Protein AF-A0A7X9C7P8-F1 (afdb_monomer)

Secondary structure (DSSP, 8-state):
----------S-----GGG-TTHHHHHHTHHHHTTS-S-EEEEEEE-TT-TTTTHHHHHHHHHHHTTS--STTSEEEEEEEEE-TTTTTT-BTTEEEEEEEEE-TTTTTT-EEEEEEEE--SS--GGGTT-EEE-SSTTTT--EEEEEEEEEE-TTTTTT-EEEEEEEEEE-TTTTTT-EEEEEEE-S---SSBTTT--EEEEEEET--GGGB-TTTGGGEEEEE--HHHHHHHHHHHHHHHHHH--HHHHHHHH-HHHHHHHEEEEEEHHHHHHHHHHHHHHHTT--TTSHHHHHHHHHHH--

Mean predicted aligned error: 5.42 Å

Solvent-accessible surface area (backbone atoms only — not comparable to full-atom values): 14564 Å² total; per-residue (Å²): 135,83,92,71,94,65,94,66,91,86,66,82,87,83,81,61,68,94,70,46,74,26,57,67,55,47,62,71,37,43,45,40,73,70,70,76,35,81,59,44,80,45,80,52,73,44,40,59,85,42,50,38,33,45,27,63,43,22,49,56,44,33,70,68,46,76,64,75,30,52,60,79,58,22,37,30,38,46,32,38,45,28,35,4,46,26,24,34,21,46,18,31,26,12,39,26,42,32,34,43,43,36,32,36,33,22,35,27,27,37,15,46,33,12,38,40,21,29,8,80,34,66,85,62,57,76,85,49,63,55,29,79,33,36,30,37,34,22,28,29,51,7,52,23,30,38,42,27,34,47,9,12,34,29,34,27,35,34,21,35,14,47,32,22,42,36,38,28,29,18,37,27,37,31,26,33,23,44,10,53,21,31,37,36,39,30,68,29,59,73,26,45,39,28,41,32,73,38,58,22,39,40,40,34,28,32,70,69,62,72,87,24,37,17,81,88,49,50,83,52,44,44,78,42,64,66,49,77,88,50,47,62,58,52,53,53,51,41,49,51,37,21,72,58,14,23,23,61,66,43,49,53,41,67,73,39,56,67,63,40,55,76,38,29,34,30,38,30,28,43,62,35,52,53,44,50,52,52,33,50,51,32,44,75,73,71,42,65,51,84,36,72,69,48,49,51,54,42,51,59,70,65,75,106

Sequence (304 aa):
RHGGDFPRRRRGQDHQLDRAPDHPWIAAAQGVLEGREDHVRVHGTVRNVDRSAGTLLGHEVTRRSGGEGLAEDAIMLDLEGTGGQSFGAFLPRGISLHLRGDANDYIGKGLCGGIIAVGHGAGTGPSLISAPIGGNTCAYGATSGRLLLAGAAGERFGVRNSGATLVVEGIGDHGAEYMTGGAMLVLGPTGRNLGAGMSGGTLFVLDLDRTHLNPADAAGFEITPVRHEHRRFVLETLRDHAARTGSDRAAALLADESELWERLSAIAPRAFLTITALREAAAARGEDPDANAVWNEIMEATHG

Radius of gyration: 20.97 Å; Cα contacts (8 Å, |Δi|>4): 784; chains: 1; bounding box: 63×59×54 Å

Nearest PDB structures (foldseek):
  1ea0-assembly2_B  TM=9.114E-01  e=3.526E-17  Azospirillum brasilense
  1ofe-assembly2_B  TM=8.887E-01  e=2.336E-15  Synechocystis sp. PCC 6803
  6s6u-assembly1_A  TM=9.006E-01  e=1.064E-14  Azospirillum brasilense
  6s6s-assembly1_C  TM=8.993E-01  e=5.515E-15  Azospirillum brasilense
  1ofd-assembly2_B  TM=8.388E-01  e=4.073E-15  Synechocystis sp. PCC 6803

pLDDT: mean 93.79, std 8.8, range [48.88, 98.94]

Structure (mmCIF, N/CA/C/O backbone):
data_AF-A0A7X9C7P8-F1
#
_entry.id   AF-A0A7X9C7P8-F1
#
loop_
_atom_site.group_PDB
_atom_site.id
_atom_site.type_symbol
_atom_site.label_atom_id
_atom_site.label_alt_id
_atom_site.label_comp_id
_atom_site.label_asym_id
_atom_site.label_entity_id
_atom_site.label_seq_id
_atom_site.pdbx_PDB_ins_code
_atom_site.Cartn_x
_atom_site.Cartn_y
_atom_site.Cartn_z
_atom_site.occupancy
_atom_site.B_iso_or_equiv
_atom_site.auth_seq_id
_atom_site.auth_comp_id
_atom_site.auth_asym_id
_atom_site.auth_atom_id
_atom_site.pdbx_PDB_model_num
ATOM 1 N N . ARG A 1 1 ? -35.203 37.102 -14.145 1.00 49.28 1 ARG A N 1
ATOM 2 C CA . ARG A 1 1 ? -35.672 35.827 -13.544 1.00 49.28 1 ARG A CA 1
ATOM 3 C C . ARG A 1 1 ? -36.017 34.885 -14.696 1.00 49.28 1 ARG A C 1
ATOM 5 O O . ARG A 1 1 ? -37.058 35.080 -15.302 1.00 49.28 1 ARG A O 1
ATOM 12 N N . HIS A 1 2 ? -35.135 33.954 -15.068 1.00 50.59 2 HIS A N 1
ATOM 13 C CA . HIS A 1 2 ? -35.430 32.980 -16.127 1.00 50.59 2 HIS A CA 1
ATOM 14 C C . HIS A 1 2 ? -36.287 31.839 -15.562 1.00 50.59 2 HIS A C 1
ATOM 16 O O . HIS A 1 2 ? -35.883 31.170 -14.610 1.00 50.59 2 HIS A O 1
ATOM 22 N N . GLY A 1 3 ? -37.487 31.665 -16.120 1.00 55.03 3 GLY A N 1
ATOM 23 C CA . GLY A 1 3 ? -38.458 30.629 -15.759 1.00 55.03 3 GLY A CA 1
ATOM 24 C C . GLY A 1 3 ? -38.170 29.295 -16.444 1.00 55.03 3 GLY A C 1
ATOM 25 O O . GLY A 1 3 ? -38.965 28.849 -17.260 1.00 55.03 3 GLY A O 1
ATOM 26 N N . GLY A 1 4 ? -37.017 28.692 -16.150 1.00 59.88 4 GLY A N 1
ATOM 27 C CA . GLY A 1 4 ? -36.687 27.336 -16.593 1.00 59.88 4 GLY A CA 1
ATOM 28 C C . GLY A 1 4 ? -36.977 26.309 -15.498 1.00 59.88 4 GLY A C 1
ATOM 29 O O . GLY A 1 4 ? -36.479 26.443 -14.373 1.00 59.88 4 GLY A O 1
ATOM 30 N N . ASP A 1 5 ? -37.770 25.295 -15.840 1.00 67.88 5 ASP A N 1
ATOM 31 C CA . ASP A 1 5 ? -38.158 24.161 -14.993 1.00 67.88 5 ASP A CA 1
ATOM 32 C C . ASP A 1 5 ? -37.018 23.125 -14.924 1.00 67.88 5 ASP A C 1
ATOM 34 O O . ASP A 1 5 ? -37.098 22.006 -15.423 1.00 67.88 5 ASP A O 1
ATOM 38 N N . PHE A 1 6 ? -35.878 23.541 -14.368 1.00 70.38 6 PHE A N 1
ATOM 39 C CA . PHE A 1 6 ? -34.739 22.649 -14.154 1.00 70.38 6 PHE A CA 1
ATOM 40 C C . PHE A 1 6 ? -34.993 21.756 -12.930 1.00 70.38 6 PHE A C 1
ATOM 42 O O . PHE A 1 6 ? -35.519 22.252 -11.926 1.00 70.38 6 PHE A O 1
ATOM 49 N N . PRO A 1 7 ? -34.580 20.474 -12.942 1.00 69.44 7 PRO A N 1
ATOM 50 C CA . PRO A 1 7 ? -34.622 19.642 -11.750 1.00 69.44 7 PRO A CA 1
ATOM 51 C C . PRO A 1 7 ? -33.775 20.293 -10.650 1.00 69.44 7 PRO A C 1
ATOM 53 O O . PRO A 1 7 ? -32.552 20.359 -10.728 1.00 69.44 7 PRO A O 1
ATOM 56 N N . ARG A 1 8 ? -34.439 20.810 -9.615 1.00 72.75 8 ARG A N 1
ATOM 57 C CA . ARG A 1 8 ? -33.797 21.327 -8.400 1.00 72.75 8 ARG A CA 1
ATOM 58 C C . ARG A 1 8 ? -33.834 20.246 -7.329 1.00 72.75 8 ARG A C 1
ATOM 60 O O . ARG A 1 8 ? -34.779 19.457 -7.284 1.00 72.75 8 ARG A O 1
ATOM 67 N N . ARG A 1 9 ? -32.825 20.215 -6.453 1.00 70.88 9 ARG A N 1
ATOM 68 C CA . ARG A 1 9 ? -32.741 19.274 -5.323 1.00 70.88 9 ARG A CA 1
ATOM 69 C C . ARG A 1 9 ? -34.041 19.316 -4.505 1.00 70.88 9 ARG A C 1
ATOM 71 O O . ARG A 1 9 ? -34.272 20.277 -3.778 1.00 70.88 9 ARG A O 1
ATOM 78 N N . ARG A 1 10 ? -34.888 18.284 -4.620 1.00 74.06 10 ARG A N 1
ATOM 79 C CA . ARG A 1 10 ? -36.198 18.231 -3.935 1.00 74.06 10 ARG A CA 1
ATOM 80 C C . ARG A 1 10 ? -36.151 17.600 -2.540 1.00 74.06 10 ARG A C 1
ATOM 82 O O . ARG A 1 10 ? -37.099 17.761 -1.781 1.00 74.06 10 ARG A O 1
ATOM 89 N N . ARG A 1 11 ? -35.068 16.895 -2.196 1.00 78.94 11 ARG A N 1
ATOM 90 C CA . ARG A 1 11 ? -34.807 16.313 -0.867 1.00 78.94 11 ARG A CA 1
ATOM 91 C C . ARG A 1 11 ? -33.317 16.401 -0.537 1.00 78.94 11 ARG A C 1
ATOM 93 O O . ARG A 1 11 ? -32.493 16.429 -1.451 1.00 78.94 11 ARG A O 1
ATOM 100 N N . GLY A 1 12 ? -32.983 16.490 0.750 1.00 80.31 12 GLY A N 1
ATOM 101 C CA . GLY A 1 12 ? -31.598 16.351 1.208 1.00 80.31 12 GLY A CA 1
ATOM 102 C C . GLY A 1 12 ? -31.044 14.969 0.856 1.00 80.31 12 GLY A C 1
ATOM 103 O O . GLY A 1 12 ? -31.811 14.021 0.698 1.00 80.31 12 GLY A O 1
ATOM 104 N N . GLN A 1 13 ? -29.727 14.871 0.696 1.00 75.50 13 GLN A N 1
ATOM 105 C CA . GLN A 1 13 ? -29.058 13.577 0.611 1.00 75.50 13 GLN A CA 1
ATOM 106 C C . GLN A 1 13 ? -28.883 13.060 2.041 1.00 75.50 13 GLN A C 1
ATOM 108 O O . GLN A 1 13 ? -28.329 13.765 2.879 1.00 75.50 13 GLN A O 1
ATOM 113 N N . ASP A 1 14 ? -29.407 11.869 2.323 1.00 77.75 14 ASP A N 1
ATOM 114 C CA . ASP A 1 14 ? -29.125 11.149 3.562 1.00 77.75 14 ASP A CA 1
ATOM 115 C C . ASP A 1 14 ? -27.991 10.163 3.281 1.00 77.75 14 ASP A C 1
ATOM 117 O O . ASP A 1 14 ? -28.165 9.173 2.567 1.00 77.75 14 ASP A O 1
ATOM 121 N N . HIS A 1 15 ? -26.811 10.486 3.799 1.00 77.69 15 HIS A N 1
ATOM 122 C CA . HIS A 1 15 ? -25.606 9.678 3.642 1.00 77.69 15 HIS A CA 1
ATOM 123 C C . HIS A 1 15 ? -25.474 8.598 4.728 1.00 77.69 15 HIS A C 1
ATOM 125 O O . HIS A 1 15 ? -24.498 7.853 4.708 1.00 77.69 15 HIS A O 1
ATOM 131 N N . GLN A 1 16 ? -26.430 8.510 5.666 1.00 80.00 16 GLN A N 1
ATOM 132 C CA . GLN A 1 16 ? -26.434 7.581 6.803 1.00 80.00 16 GLN A CA 1
ATOM 133 C C . GLN A 1 16 ? -25.136 7.603 7.625 1.00 80.00 16 GLN A C 1
ATOM 135 O O . GLN A 1 16 ? -24.733 6.581 8.181 1.00 80.00 16 GLN A O 1
ATOM 140 N N . LEU A 1 17 ? -24.483 8.768 7.722 1.00 82.75 17 LEU A N 1
ATOM 141 C CA . LEU A 1 17 ? -23.220 8.923 8.453 1.00 82.75 17 LEU A CA 1
ATOM 142 C C . LEU A 1 17 ? -23.365 8.564 9.933 1.00 82.75 17 LEU A C 1
ATOM 144 O O . LEU A 1 17 ? -22.420 8.061 10.525 1.00 82.75 17 LEU A O 1
ATOM 148 N N . ASP A 1 18 ? -24.555 8.725 10.509 1.00 83.56 18 ASP A N 1
ATOM 149 C CA . ASP A 1 18 ? -24.864 8.340 11.893 1.00 83.56 18 ASP A CA 1
ATOM 150 C C . ASP A 1 18 ? -24.695 6.833 12.158 1.00 83.56 18 ASP A C 1
ATOM 152 O O . ASP A 1 18 ? -24.604 6.406 13.305 1.00 83.56 18 ASP A O 1
ATOM 156 N N . ARG A 1 19 ? -24.651 6.010 11.102 1.00 86.62 19 ARG A N 1
ATOM 157 C CA . ARG A 1 19 ? -24.451 4.555 11.176 1.00 86.62 19 ARG A CA 1
ATOM 158 C C . ARG A 1 19 ? -23.029 4.122 10.828 1.00 86.62 19 ARG A C 1
ATOM 160 O O . ARG A 1 19 ? -22.790 2.923 10.707 1.00 86.62 19 ARG A O 1
ATOM 167 N N . ALA A 1 20 ? -22.109 5.064 10.618 1.00 91.25 20 ALA A N 1
ATOM 168 C CA . ALA A 1 20 ? -20.730 4.739 10.286 1.00 91.25 20 ALA A CA 1
ATOM 169 C C . ALA A 1 20 ? -20.082 3.902 11.409 1.00 91.25 20 ALA A C 1
ATOM 171 O O . ALA A 1 20 ? -20.250 4.237 12.587 1.00 91.25 20 ALA A O 1
ATOM 172 N N . PRO A 1 21 ? -19.318 2.847 11.068 1.00 93.19 21 PRO A N 1
ATOM 173 C CA . PRO A 1 21 ? -18.636 2.007 12.057 1.00 93.19 21 PRO A CA 1
ATOM 174 C C . PRO A 1 21 ? -17.565 2.782 12.843 1.00 93.19 21 PRO A C 1
ATOM 176 O O . PRO A 1 21 ? -17.145 2.340 13.905 1.00 93.19 21 PRO A O 1
ATOM 179 N N . ASP A 1 22 ? -17.160 3.953 12.345 1.00 97.06 22 ASP A N 1
ATOM 180 C CA . ASP A 1 22 ? -16.127 4.818 12.904 1.00 97.06 22 ASP A CA 1
ATOM 181 C C . ASP A 1 22 ? -16.505 5.512 14.221 1.00 97.06 22 ASP A C 1
ATOM 183 O O . ASP A 1 22 ? -15.607 5.896 14.970 1.00 97.06 22 ASP A O 1
ATOM 187 N N . HIS A 1 23 ? -17.796 5.707 14.527 1.00 96.94 23 HIS A N 1
ATOM 188 C CA . HIS A 1 23 ? -18.221 6.515 15.689 1.00 96.94 23 HIS A CA 1
ATOM 189 C C . HIS A 1 23 ? -17.593 6.072 17.022 1.00 96.94 23 HIS A C 1
ATOM 191 O O . HIS A 1 23 ? -17.060 6.929 17.733 1.00 96.94 23 HIS A O 1
ATOM 197 N N . PRO A 1 24 ? -17.577 4.770 17.375 1.00 96.81 24 PRO A N 1
ATOM 198 C CA . PRO A 1 24 ? -16.912 4.306 18.590 1.00 96.81 24 PRO A CA 1
ATOM 199 C C . PRO A 1 24 ? -15.399 4.561 18.579 1.00 96.81 24 PRO A C 1
ATOM 201 O O . PRO A 1 24 ? -14.827 4.884 19.618 1.00 96.81 24 PRO A O 1
ATOM 204 N N . TRP A 1 25 ? -14.746 4.459 17.419 1.00 97.88 25 TRP A N 1
ATOM 205 C CA . TRP A 1 25 ? -13.304 4.685 17.286 1.00 97.88 25 TRP A CA 1
ATOM 206 C C . TRP A 1 25 ? -12.950 6.164 17.436 1.00 97.88 25 TRP A C 1
ATOM 208 O O . TRP A 1 25 ? -11.985 6.499 18.116 1.00 97.88 25 TRP A O 1
ATOM 218 N N . ILE A 1 26 ? -13.770 7.059 16.879 1.00 98.06 26 ILE A N 1
ATOM 219 C CA . ILE A 1 26 ? -13.630 8.513 17.044 1.00 98.06 26 ILE A CA 1
ATOM 220 C C . ILE A 1 26 ? -13.810 8.916 18.510 1.00 98.06 26 ILE A C 1
ATOM 222 O O . ILE A 1 26 ? -13.087 9.783 19.001 1.00 98.06 26 ILE A O 1
ATOM 226 N N . ALA A 1 27 ? -14.765 8.300 19.212 1.00 97.94 27 ALA A N 1
ATOM 227 C CA . ALA A 1 27 ? -14.968 8.538 20.637 1.00 97.94 27 ALA A CA 1
ATOM 228 C C . ALA A 1 27 ? -13.752 8.080 21.460 1.00 97.94 27 ALA A C 1
ATOM 230 O O . ALA A 1 27 ? -13.271 8.829 22.309 1.00 97.94 27 ALA A O 1
ATOM 231 N N . ALA A 1 28 ? -13.217 6.891 21.169 1.00 98.00 28 ALA A N 1
ATOM 232 C CA . ALA A 1 28 ? -12.019 6.372 21.827 1.00 98.00 28 ALA A CA 1
ATOM 233 C C . ALA A 1 28 ? -10.766 7.217 21.530 1.00 98.00 28 ALA A C 1
ATOM 235 O O . ALA A 1 28 ? -9.924 7.389 22.404 1.00 98.00 28 ALA A O 1
ATOM 236 N N . ALA A 1 29 ? -10.664 7.794 20.330 1.00 98.00 29 ALA A N 1
ATOM 237 C CA . ALA A 1 29 ? -9.522 8.601 19.912 1.00 98.00 29 ALA A CA 1
ATOM 238 C C . ALA A 1 29 ? -9.599 10.087 20.307 1.00 98.00 29 ALA A C 1
ATOM 240 O O . ALA A 1 29 ? -8.730 10.859 19.903 1.00 98.00 29 ALA A O 1
ATOM 241 N N . GLN A 1 30 ? -10.598 10.522 21.090 1.00 97.94 30 GLN A N 1
ATOM 242 C CA . GLN A 1 30 ? -10.747 11.940 21.459 1.00 97.94 30 GLN A CA 1
ATOM 243 C C . GLN A 1 30 ? -9.502 12.523 22.135 1.00 97.94 30 GLN A C 1
ATOM 245 O O . GLN A 1 30 ? -9.139 13.653 21.831 1.00 97.94 30 GLN A O 1
ATOM 250 N N . GLY A 1 31 ? -8.823 11.765 23.005 1.00 98.06 31 GLY A N 1
ATOM 251 C CA . GLY A 1 31 ? -7.596 12.224 23.667 1.00 98.06 31 GLY A CA 1
ATOM 252 C C . GLY A 1 31 ? -6.511 12.633 22.669 1.00 98.06 31 GLY A C 1
ATOM 253 O O . GLY A 1 31 ? -5.976 13.737 22.759 1.00 98.06 31 GLY A O 1
ATOM 254 N N . VAL A 1 32 ? -6.267 11.788 21.666 1.00 98.25 32 VAL A N 1
ATOM 255 C CA . VAL A 1 32 ? -5.304 12.049 20.586 1.00 98.25 32 VAL A CA 1
ATOM 256 C C . VAL A 1 32 ? -5.773 13.177 19.674 1.00 98.25 32 VAL A C 1
ATOM 258 O O . VAL A 1 32 ? -5.011 14.087 19.354 1.00 98.25 32 VAL A O 1
ATOM 261 N N . LEU A 1 33 ? -7.050 13.168 19.289 1.00 97.19 33 LEU A N 1
ATOM 262 C CA . LEU A 1 33 ? -7.633 14.197 18.427 1.00 97.19 33 LEU A CA 1
ATOM 263 C C . LEU A 1 33 ? -7.577 15.596 19.064 1.00 97.19 33 LEU A C 1
ATOM 265 O O . LEU A 1 33 ? -7.433 16.584 18.350 1.00 97.19 33 LEU A O 1
ATOM 269 N N . GLU A 1 34 ? -7.687 15.695 20.387 1.00 96.50 34 GLU A N 1
ATOM 270 C CA . GLU A 1 34 ? -7.611 16.951 21.145 1.00 96.50 34 GLU A CA 1
ATOM 271 C C . GLU A 1 34 ? -6.178 17.323 21.567 1.00 96.50 34 GLU A C 1
ATOM 273 O O . GLU A 1 34 ? -5.985 18.351 22.216 1.00 96.50 34 GLU A O 1
ATOM 278 N N . GLY A 1 35 ? -5.176 16.508 21.218 1.00 95.44 35 GLY A N 1
ATOM 279 C CA . GLY A 1 35 ? -3.776 16.728 21.595 1.00 95.44 35 GLY A CA 1
ATOM 280 C C . GLY A 1 35 ? -3.495 16.541 23.090 1.00 95.44 35 GLY A C 1
ATOM 281 O O . GLY A 1 35 ? -2.517 17.078 23.603 1.00 95.44 35 GLY A O 1
ATOM 282 N N . ARG A 1 36 ? -4.365 15.819 23.808 1.00 96.94 36 ARG A N 1
ATOM 283 C CA . ARG A 1 36 ? -4.176 15.456 25.223 1.00 96.94 36 ARG A CA 1
ATOM 284 C C . ARG A 1 36 ? -3.366 14.170 25.397 1.00 96.94 36 ARG A C 1
ATOM 286 O O . ARG A 1 36 ? -2.815 13.953 26.471 1.00 96.94 36 ARG A O 1
ATOM 293 N N . GLU A 1 37 ? -3.329 13.329 24.369 1.00 97.75 37 GLU A N 1
ATOM 294 C CA . GLU A 1 37 ? -2.608 12.056 24.328 1.00 97.75 37 GLU A CA 1
ATOM 295 C C . GLU A 1 37 ? -1.818 11.960 23.018 1.00 97.75 37 GLU A C 1
ATOM 297 O O . GLU A 1 37 ? -2.264 12.462 21.988 1.00 97.75 37 GLU A O 1
ATOM 302 N N . ASP A 1 38 ? -0.663 11.295 23.045 1.00 97.31 38 ASP A N 1
ATOM 303 C CA . ASP A 1 38 ? 0.170 11.135 21.845 1.00 97.31 38 ASP A CA 1
ATOM 304 C C . ASP A 1 38 ? -0.283 9.959 20.970 1.00 97.31 38 ASP A C 1
ATOM 306 O O . ASP A 1 38 ? -0.096 9.976 19.753 1.00 97.31 38 ASP A O 1
ATOM 310 N N . HIS A 1 39 ? -0.847 8.916 21.588 1.00 98.25 39 HIS A N 1
ATOM 311 C CA . HIS A 1 39 ? -1.242 7.693 20.900 1.00 98.25 39 HIS A CA 1
ATOM 312 C C . HIS A 1 39 ? -2.432 6.995 21.563 1.00 98.25 39 HIS A C 1
ATOM 314 O O . HIS A 1 39 ? -2.605 7.049 22.779 1.00 98.25 39 HIS A O 1
ATOM 320 N N . VAL A 1 40 ? -3.209 6.266 20.760 1.00 98.62 40 VAL A N 1
ATOM 321 C CA . VAL A 1 40 ? -4.284 5.377 21.215 1.00 98.62 40 VAL A CA 1
ATOM 322 C C . VAL A 1 40 ? -4.313 4.102 20.371 1.00 98.62 40 VAL A C 1
ATOM 324 O O . VAL A 1 40 ? -4.087 4.130 19.160 1.00 98.62 40 VAL A O 1
ATOM 327 N N . ARG A 1 41 ? -4.624 2.971 21.012 1.00 98.56 41 ARG A N 1
ATOM 328 C CA . ARG A 1 41 ? -4.881 1.685 20.353 1.00 98.56 41 ARG A CA 1
ATOM 329 C C . ARG A 1 41 ? -6.292 1.219 20.690 1.00 98.56 41 ARG A C 1
ATOM 331 O O . ARG A 1 41 ? -6.658 1.169 21.862 1.00 98.56 41 ARG A O 1
ATOM 338 N N . VAL A 1 42 ? -7.082 0.899 19.672 1.00 98.19 42 VAL A N 1
ATOM 339 C CA . VAL A 1 42 ? -8.498 0.542 19.805 1.00 98.19 42 VAL A CA 1
ATOM 340 C C . VAL A 1 42 ? -8.741 -0.807 19.147 1.00 98.19 42 VAL A C 1
ATOM 342 O O . VAL A 1 42 ? -8.330 -1.026 18.013 1.00 98.19 42 VAL A O 1
ATOM 345 N N . HIS A 1 43 ? -9.453 -1.691 19.843 1.00 98.12 43 HIS A N 1
ATOM 346 C CA . HIS A 1 43 ? -9.862 -2.987 19.310 1.00 98.12 43 HIS A CA 1
ATOM 347 C C . HIS A 1 43 ? -11.309 -2.940 18.813 1.00 98.12 43 HIS A C 1
ATOM 349 O O . HIS A 1 43 ? -12.163 -2.297 19.430 1.00 98.12 43 HIS A O 1
ATOM 355 N N . GLY A 1 44 ? -11.611 -3.637 17.719 1.00 96.56 44 GLY A N 1
ATOM 356 C CA . GLY A 1 44 ? -12.958 -3.658 17.158 1.00 96.56 44 GLY A CA 1
ATOM 357 C C . GLY A 1 44 ? -13.221 -4.814 16.203 1.00 96.56 44 GLY A C 1
ATOM 358 O O . GLY A 1 44 ? -12.360 -5.644 15.932 1.00 96.56 44 GLY A O 1
ATOM 359 N N . THR A 1 45 ? -14.443 -4.854 15.678 1.00 97.62 45 THR A N 1
ATOM 360 C CA . THR A 1 45 ? -14.826 -5.791 14.618 1.00 97.62 45 THR A CA 1
ATOM 361 C C . THR A 1 45 ? -15.415 -5.031 13.443 1.00 97.62 45 THR A C 1
ATOM 363 O O . THR A 1 45 ? -15.997 -3.959 13.621 1.00 97.62 45 THR A O 1
ATOM 366 N N . VAL A 1 46 ? -15.258 -5.587 12.247 1.00 98.00 46 VAL A N 1
ATOM 367 C CA . VAL A 1 46 ? -15.849 -5.067 11.010 1.00 98.00 46 VAL A CA 1
ATOM 368 C C . VAL A 1 46 ? -16.525 -6.189 10.237 1.00 98.00 46 VAL A C 1
ATOM 370 O O . VAL A 1 46 ? -16.110 -7.349 10.275 1.00 98.00 46 VAL A O 1
ATOM 373 N N . ARG A 1 47 ? -17.601 -5.852 9.532 1.00 97.50 47 ARG A N 1
ATOM 374 C CA . ARG A 1 47 ? -18.340 -6.768 8.661 1.00 97.50 47 ARG A CA 1
ATOM 375 C C . ARG A 1 47 ? -18.435 -6.178 7.265 1.00 97.50 47 ARG A C 1
ATOM 377 O O . ARG A 1 47 ? -18.346 -4.970 7.075 1.00 97.50 47 ARG A O 1
ATOM 384 N N . ASN A 1 48 ? -18.729 -7.023 6.281 1.00 95.44 48 ASN A N 1
ATOM 385 C CA . ASN A 1 48 ? -18.796 -6.606 4.878 1.00 95.44 48 ASN A CA 1
ATOM 386 C C . ASN A 1 48 ? -19.779 -5.442 4.594 1.00 95.44 48 ASN A C 1
ATOM 388 O O . ASN A 1 48 ? -19.599 -4.712 3.618 1.00 95.44 48 ASN A O 1
ATOM 392 N N . VAL A 1 49 ? -20.796 -5.246 5.442 1.00 95.81 49 VAL A N 1
ATOM 393 C CA . VAL A 1 49 ? -21.766 -4.143 5.351 1.00 95.81 49 VAL A CA 1
ATOM 394 C C . VAL A 1 49 ? -21.208 -2.805 5.847 1.00 95.81 49 VAL A C 1
ATOM 396 O O . VAL A 1 49 ? -21.728 -1.750 5.473 1.00 95.81 49 VAL A O 1
ATOM 399 N N . ASP A 1 50 ? -20.143 -2.840 6.648 1.00 95.75 50 ASP A N 1
ATOM 400 C CA . ASP A 1 50 ? -19.469 -1.691 7.247 1.00 95.75 50 ASP A CA 1
ATOM 401 C C . ASP A 1 50 ? -18.517 -1.070 6.201 1.00 95.75 50 ASP A C 1
ATOM 403 O O . ASP A 1 50 ? -17.294 -1.218 6.226 1.00 95.75 50 ASP A O 1
ATOM 407 N N . ARG A 1 51 ? -19.118 -0.428 5.193 1.00 96.06 51 ARG A N 1
ATOM 408 C CA . ARG A 1 51 ? -18.417 0.216 4.069 1.00 96.06 51 ARG A CA 1
ATOM 409 C C . ARG A 1 51 ? -17.686 1.478 4.519 1.00 96.06 51 ARG A C 1
ATOM 411 O O . ARG A 1 51 ? -18.172 2.194 5.390 1.00 96.06 51 ARG A O 1
ATOM 418 N N . SER A 1 52 ? -16.572 1.786 3.857 1.00 96.81 52 SER A N 1
ATOM 419 C CA . SER A 1 52 ? -15.769 2.992 4.116 1.00 96.81 52 SER A CA 1
ATOM 420 C C . SER A 1 52 ? -15.308 3.142 5.570 1.00 96.81 52 SER A C 1
ATOM 422 O O . SER A 1 52 ? -15.086 4.257 6.037 1.00 96.81 52 SER A O 1
ATOM 424 N N . ALA A 1 53 ? -15.164 2.025 6.288 1.00 98.19 53 ALA A N 1
ATOM 425 C CA . ALA A 1 53 ? -14.670 2.034 7.656 1.00 98.19 53 ALA A CA 1
ATOM 426 C C . ALA A 1 53 ? -13.286 2.699 7.728 1.00 98.19 53 ALA A C 1
ATOM 428 O O . ALA A 1 53 ? -12.393 2.377 6.938 1.00 98.19 53 ALA A O 1
ATOM 429 N N . GLY A 1 54 ? -13.124 3.638 8.657 1.00 98.00 54 GLY A N 1
ATOM 430 C CA . GLY A 1 54 ? -11.909 4.432 8.859 1.00 98.00 54 GLY A CA 1
ATOM 431 C C . GLY A 1 54 ? -11.920 5.782 8.131 1.00 98.00 54 GLY A C 1
ATOM 432 O O . GLY A 1 54 ? -11.155 6.674 8.496 1.00 98.00 54 GLY A O 1
ATOM 433 N N . THR A 1 55 ? -12.788 5.980 7.132 1.00 98.00 55 THR A N 1
ATOM 434 C CA . THR A 1 55 ? -12.848 7.238 6.369 1.00 98.00 55 THR A CA 1
ATOM 435 C C . THR A 1 55 ? -13.371 8.405 7.210 1.00 98.00 55 THR A C 1
ATOM 437 O O . THR A 1 55 ? -12.873 9.525 7.076 1.00 98.00 55 THR A O 1
ATOM 440 N N . LEU A 1 56 ? -14.358 8.182 8.085 1.00 97.94 56 LEU A N 1
ATOM 441 C CA . LEU A 1 56 ? -14.900 9.256 8.926 1.00 97.94 56 LEU A CA 1
ATOM 442 C C . LEU A 1 56 ? -13.903 9.636 10.029 1.00 97.94 56 LEU A C 1
ATOM 444 O O . LEU A 1 56 ? -13.725 10.820 10.313 1.00 97.94 56 LEU A O 1
ATOM 448 N N . LEU A 1 57 ? -13.185 8.660 10.587 1.00 98.25 57 LEU A N 1
ATOM 449 C CA . LEU A 1 57 ? -12.053 8.921 11.476 1.00 98.25 57 LEU A CA 1
ATOM 450 C C . LEU A 1 57 ? -10.943 9.707 10.758 1.00 98.25 57 LEU A C 1
ATOM 452 O O . LEU A 1 57 ? -10.421 10.678 11.307 1.00 98.25 57 LEU A O 1
ATOM 456 N N . GLY A 1 58 ? -10.630 9.342 9.511 1.00 98.12 58 GLY A N 1
ATOM 457 C CA . GLY A 1 58 ? -9.702 10.084 8.656 1.00 98.12 58 GLY A CA 1
ATOM 458 C C . GLY A 1 58 ? -10.106 11.547 8.486 1.00 98.12 58 GLY A C 1
ATOM 459 O O . GLY A 1 58 ? -9.285 12.440 8.687 1.00 98.12 58 GLY A O 1
ATOM 460 N N . HIS A 1 59 ? -11.390 11.811 8.224 1.00 97.75 59 HIS A N 1
ATOM 461 C CA . HIS A 1 59 ? -11.921 13.174 8.165 1.00 97.75 59 HIS A CA 1
ATOM 462 C C . HIS A 1 59 ? -11.673 13.954 9.464 1.00 97.75 59 HIS A C 1
ATOM 464 O O . HIS A 1 59 ? -11.217 15.098 9.420 1.00 97.75 59 HIS A O 1
ATOM 470 N N . GLU A 1 60 ? -11.937 13.342 10.620 1.00 98.06 60 GLU A N 1
ATOM 471 C CA . GLU A 1 60 ? -11.737 13.976 11.924 1.00 98.06 60 GLU A CA 1
ATOM 472 C C . GLU A 1 60 ? -10.259 14.315 12.195 1.00 98.06 60 GLU A C 1
ATOM 474 O O . GLU A 1 60 ? -9.979 15.382 12.756 1.00 98.06 60 GLU A O 1
ATOM 479 N N . VAL A 1 61 ? -9.320 13.469 11.756 1.00 98.25 61 VAL A N 1
ATOM 480 C CA . VAL A 1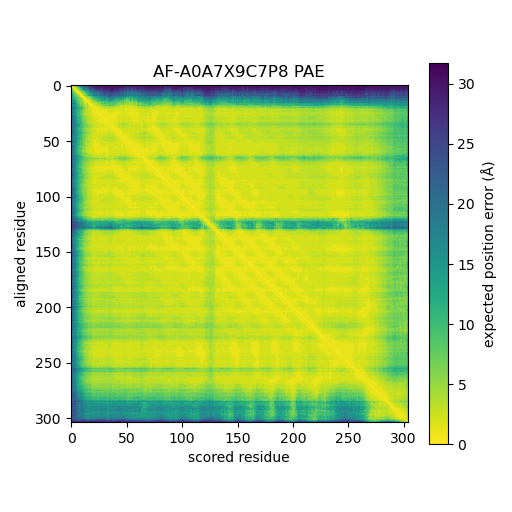 61 ? -7.873 13.747 11.815 1.00 98.25 61 VAL A CA 1
ATOM 481 C C . VAL A 1 61 ? -7.491 14.890 10.879 1.00 98.25 61 VAL A C 1
ATOM 483 O O . VAL A 1 61 ? -6.863 15.858 11.316 1.00 98.25 61 VAL A O 1
ATOM 486 N N . THR A 1 62 ? -7.892 14.833 9.608 1.00 97.50 62 THR A N 1
ATOM 487 C CA . THR A 1 62 ? -7.592 15.880 8.619 1.00 97.50 62 THR A CA 1
ATOM 488 C C . THR A 1 62 ? -8.125 17.240 9.066 1.00 97.50 62 THR A C 1
ATOM 490 O O . THR A 1 62 ? -7.410 18.238 8.996 1.00 97.50 62 THR A O 1
ATOM 493 N N . ARG A 1 63 ? -9.359 17.287 9.583 1.00 96.81 63 ARG A N 1
ATOM 494 C CA . ARG A 1 63 ? -10.009 18.526 10.031 1.00 96.81 63 ARG A CA 1
ATOM 495 C C . ARG A 1 63 ? -9.265 19.198 11.185 1.00 96.81 63 ARG A C 1
ATOM 497 O O . ARG A 1 63 ? -9.247 20.423 11.246 1.00 96.81 63 ARG A O 1
ATOM 504 N N . ARG A 1 64 ? -8.678 18.421 12.101 1.00 94.94 64 ARG A N 1
ATOM 505 C CA . ARG A 1 64 ? -7.977 18.955 13.284 1.00 94.94 64 ARG A CA 1
ATOM 506 C C . ARG A 1 64 ? -6.503 19.255 13.041 1.00 94.94 64 ARG A C 1
ATOM 508 O O . ARG A 1 64 ? -5.995 20.215 13.602 1.00 94.94 64 ARG A O 1
ATOM 515 N N . SER A 1 65 ? -5.842 18.471 12.193 1.00 92.56 65 SER A N 1
ATOM 516 C CA . SER A 1 65 ? -4.429 18.665 11.830 1.00 92.56 65 SER A CA 1
ATOM 517 C C . SER A 1 65 ? -4.212 19.675 10.698 1.00 92.56 65 SER A C 1
ATOM 519 O O . SER A 1 65 ? -3.074 19.965 10.347 1.00 92.56 65 SER A O 1
ATOM 521 N N . GLY A 1 66 ? -5.283 20.190 10.082 1.00 91.94 66 GLY A N 1
ATOM 522 C CA . GLY A 1 66 ? -5.178 21.102 8.939 1.00 91.94 66 GLY A CA 1
ATOM 523 C C . GLY A 1 66 ? -4.666 20.438 7.655 1.00 91.94 66 GLY A C 1
ATOM 524 O O . GLY A 1 66 ? -4.278 21.142 6.731 1.00 91.94 66 GLY A O 1
ATOM 525 N N . GLY A 1 67 ? -4.677 19.103 7.584 1.00 90.12 67 GLY A N 1
ATOM 526 C CA . GLY A 1 67 ? -4.214 18.334 6.424 1.00 90.12 67 GLY A CA 1
ATOM 527 C C . GLY A 1 67 ? -2.836 17.691 6.578 1.00 90.12 67 GLY A C 1
ATOM 528 O O . GLY A 1 67 ? -2.569 16.719 5.880 1.00 90.12 67 GLY A O 1
ATOM 529 N N . GLU A 1 68 ? -2.013 18.143 7.527 1.00 93.19 68 GLU A N 1
ATOM 530 C CA . GLU A 1 68 ? -0.672 17.579 7.780 1.00 93.19 68 GLU A CA 1
ATOM 531 C C . GLU A 1 68 ? -0.716 16.152 8.370 1.00 93.19 68 GLU A C 1
ATOM 533 O O . GLU A 1 68 ? 0.243 15.382 8.277 1.00 93.19 68 GLU A O 1
ATOM 538 N N . GLY A 1 69 ? -1.849 15.773 8.971 1.00 95.88 69 GLY A N 1
ATOM 539 C CA . GLY A 1 69 ? -2.017 14.509 9.683 1.00 95.88 69 GLY A CA 1
ATOM 540 C C . GLY A 1 69 ? -1.393 14.524 11.080 1.00 95.88 69 GLY A C 1
ATOM 541 O O . GLY A 1 69 ? -1.080 15.574 11.640 1.00 95.88 69 GLY A O 1
ATOM 542 N N . LEU A 1 70 ? -1.244 13.339 11.669 1.00 98.12 70 LEU A N 1
ATOM 543 C CA . LEU A 1 70 ? -0.628 13.135 12.987 1.00 98.12 70 LEU A CA 1
ATOM 544 C C . LEU A 1 70 ? 0.671 12.339 12.854 1.00 98.12 70 LEU A C 1
ATOM 546 O O . LEU A 1 70 ? 0.997 11.851 11.770 1.00 98.12 70 LEU A O 1
ATOM 550 N N . ALA A 1 71 ? 1.417 12.199 13.954 1.00 98.06 71 ALA A N 1
ATOM 551 C CA . ALA A 1 71 ? 2.527 11.251 14.018 1.00 98.06 71 ALA A CA 1
ATOM 552 C C . ALA A 1 71 ? 2.063 9.846 13.591 1.00 98.06 71 ALA A C 1
ATOM 554 O O . ALA A 1 71 ? 0.916 9.471 13.824 1.00 98.06 71 ALA A O 1
ATOM 555 N N . GLU A 1 72 ? 2.942 9.091 12.927 1.00 98.31 72 GLU A N 1
ATOM 556 C CA . GLU A 1 72 ? 2.639 7.715 12.519 1.00 98.31 72 GLU A CA 1
ATOM 557 C C . GLU A 1 72 ? 2.185 6.880 13.728 1.00 98.31 72 GLU A C 1
ATOM 559 O O . GLU A 1 72 ? 2.716 7.055 14.821 1.00 98.31 72 GLU A O 1
ATOM 564 N N . ASP A 1 73 ? 1.192 6.004 13.533 1.00 98.44 73 ASP A N 1
ATOM 565 C CA . ASP A 1 73 ? 0.608 5.160 14.587 1.00 98.44 73 ASP A CA 1
ATOM 566 C C . ASP A 1 73 ? -0.020 5.922 15.784 1.00 98.44 73 ASP A C 1
ATOM 568 O O . ASP A 1 73 ? -0.335 5.306 16.803 1.00 98.44 73 ASP A O 1
ATOM 572 N N . ALA A 1 74 ? -0.289 7.232 15.671 1.00 98.62 74 ALA A N 1
ATOM 573 C CA . ALA A 1 74 ? -1.008 7.986 16.708 1.00 98.62 74 ALA A CA 1
ATOM 574 C C . ALA A 1 74 ? -2.403 7.399 17.000 1.00 98.62 74 ALA A C 1
ATOM 576 O O . ALA A 1 74 ? -2.867 7.412 18.138 1.00 98.62 74 ALA A O 1
ATOM 577 N N . ILE A 1 75 ? -3.084 6.852 15.991 1.00 98.81 75 ILE A N 1
ATOM 578 C CA . ILE A 1 75 ? -4.338 6.115 16.170 1.00 98.81 75 ILE A CA 1
ATOM 579 C C . ILE A 1 75 ? -4.209 4.754 15.492 1.00 98.81 75 ILE A C 1
ATOM 581 O O . ILE A 1 75 ? -4.203 4.661 14.266 1.00 98.81 75 ILE A O 1
ATOM 585 N N . MET A 1 76 ? -4.137 3.688 16.286 1.00 98.81 76 MET A N 1
ATOM 586 C CA . MET A 1 76 ? -4.095 2.310 15.793 1.00 98.81 76 MET A CA 1
ATOM 587 C C . MET A 1 76 ? -5.433 1.617 16.037 1.00 98.81 76 MET A C 1
ATOM 589 O O . MET A 1 76 ? -5.904 1.561 17.173 1.00 98.81 76 MET A O 1
ATOM 593 N N . LEU A 1 77 ? -6.031 1.066 14.983 1.00 98.69 77 LEU A N 1
ATOM 594 C CA . LEU A 1 77 ? -7.229 0.236 15.064 1.00 98.69 77 LEU A CA 1
ATOM 595 C C . LEU A 1 77 ? -6.866 -1.218 14.758 1.00 98.69 77 LEU A C 1
ATOM 597 O O . LEU A 1 77 ? -6.553 -1.542 13.614 1.00 98.69 77 LEU A O 1
ATOM 601 N N . ASP A 1 78 ? -6.952 -2.080 15.766 1.00 98.62 78 ASP A N 1
ATOM 602 C CA . ASP A 1 78 ? -6.823 -3.529 15.632 1.00 98.62 78 ASP A CA 1
ATOM 603 C C . ASP A 1 78 ? -8.226 -4.127 15.447 1.00 98.62 78 ASP A C 1
ATOM 605 O O . ASP A 1 78 ? -9.046 -4.164 16.369 1.00 98.62 78 ASP A O 1
ATOM 609 N N . LEU A 1 79 ? -8.529 -4.561 14.232 1.00 98.62 79 LEU A N 1
ATOM 610 C CA . LEU A 1 79 ? -9.856 -4.972 13.796 1.00 98.62 79 LEU A CA 1
ATOM 611 C C . LEU A 1 79 ? -9.870 -6.456 13.433 1.00 98.62 79 LEU A C 1
ATOM 613 O O . LEU A 1 79 ? -8.908 -6.971 12.874 1.00 98.62 79 LEU A O 1
ATOM 617 N N . GLU A 1 80 ? -10.986 -7.134 13.687 1.00 98.44 80 GLU A N 1
ATOM 618 C CA . GLU A 1 80 ? -11.220 -8.506 13.220 1.00 98.44 80 GLU A CA 1
ATOM 619 C C . GLU A 1 80 ? -12.485 -8.593 12.349 1.00 98.44 80 GLU A C 1
ATOM 621 O O . GLU A 1 80 ? -13.490 -7.926 12.622 1.00 98.44 80 GLU A O 1
ATOM 626 N N . GLY A 1 81 ? -12.458 -9.435 11.311 1.00 97.94 81 GLY A N 1
ATOM 627 C CA . GLY A 1 81 ? -13.616 -9.731 10.457 1.00 97.94 81 GLY A CA 1
ATOM 628 C C . GLY A 1 81 ? -13.390 -9.413 8.978 1.00 97.94 81 GLY A C 1
ATOM 629 O O . GLY A 1 81 ? -12.300 -9.629 8.461 1.00 97.94 81 GLY A O 1
ATOM 630 N N . THR A 1 82 ? -14.425 -8.909 8.297 1.00 98.44 82 THR A N 1
ATOM 631 C CA . THR A 1 82 ? -14.365 -8.583 6.860 1.00 98.44 82 THR A CA 1
ATOM 632 C C . THR A 1 82 ? -14.589 -7.095 6.640 1.00 98.44 82 THR A C 1
ATOM 634 O O . THR A 1 82 ? -15.679 -6.589 6.909 1.00 98.44 82 THR A O 1
ATOM 637 N N . GLY A 1 83 ? -13.603 -6.387 6.096 1.00 98.25 83 GLY A N 1
ATOM 638 C CA . GLY A 1 83 ? -13.748 -4.994 5.686 1.00 98.25 83 GLY A CA 1
ATOM 639 C C . GLY A 1 83 ? -14.727 -4.852 4.516 1.00 98.25 83 GLY A C 1
ATOM 640 O O . GLY A 1 83 ? -14.588 -5.497 3.474 1.00 98.25 83 GLY A O 1
ATOM 641 N N . GLY A 1 84 ? -15.734 -3.988 4.665 1.00 98.19 84 GLY A N 1
ATOM 642 C CA . GLY A 1 84 ? -16.630 -3.634 3.566 1.00 98.19 84 GLY A CA 1
ATOM 643 C C . GLY A 1 84 ? -15.915 -2.907 2.420 1.00 98.19 84 GLY A C 1
ATOM 644 O O . GLY A 1 84 ? -14.735 -2.571 2.499 1.00 98.19 84 GLY A O 1
ATOM 645 N N . GLN A 1 85 ? -16.643 -2.629 1.333 1.00 98.19 85 GLN A N 1
ATOM 646 C CA . GLN A 1 85 ? -16.078 -1.873 0.209 1.00 98.19 85 GLN A CA 1
ATOM 647 C C . GLN A 1 85 ? -15.497 -0.529 0.671 1.00 98.19 85 GLN A C 1
ATOM 649 O O . GLN A 1 85 ? -16.098 0.168 1.493 1.00 98.19 85 GLN A O 1
ATOM 654 N N . SER A 1 86 ? -14.371 -0.131 0.073 1.00 98.44 86 SER A N 1
ATOM 655 C CA . SER A 1 86 ? -13.642 1.103 0.403 1.00 98.44 86 SER A CA 1
ATOM 656 C C . SER A 1 86 ? -13.086 1.158 1.833 1.00 98.44 86 SER A C 1
ATOM 658 O O . SER A 1 86 ? -12.956 2.247 2.388 1.00 98.44 86 SER A O 1
ATOM 660 N N . PHE A 1 87 ? -12.762 0.013 2.440 1.00 98.81 87 PHE A N 1
ATOM 661 C CA . PHE A 1 87 ? -12.084 -0.044 3.738 1.00 98.81 87 PHE A CA 1
ATOM 662 C C . PHE A 1 87 ? -10.818 0.834 3.751 1.00 98.81 87 PHE A C 1
ATOM 664 O O . PHE A 1 87 ? -9.955 0.703 2.879 1.00 98.81 87 PHE A O 1
ATOM 671 N N . GLY A 1 88 ? -10.722 1.762 4.707 1.00 98.62 88 GLY A N 1
ATOM 672 C CA . GLY A 1 88 ? -9.606 2.704 4.821 1.00 98.62 88 GLY A CA 1
ATOM 673 C C . GLY A 1 88 ? -9.471 3.687 3.652 1.00 98.62 88 GLY A C 1
ATOM 674 O O . GLY A 1 88 ? -8.368 4.139 3.350 1.00 98.62 88 GLY A O 1
ATOM 675 N N . ALA A 1 89 ? -10.555 4.015 2.946 1.00 98.62 89 ALA A N 1
ATOM 676 C CA . ALA A 1 89 ? -10.487 5.018 1.886 1.00 98.62 89 ALA A CA 1
ATOM 677 C C . ALA A 1 89 ? -10.124 6.405 2.442 1.00 98.62 89 ALA A C 1
ATOM 679 O O . ALA A 1 89 ? -10.660 6.827 3.470 1.00 98.62 89 ALA A O 1
ATOM 680 N N . PHE A 1 90 ? -9.250 7.114 1.723 1.00 98.50 90 PHE A N 1
ATOM 681 C CA . PHE A 1 90 ? -8.740 8.448 2.061 1.00 98.50 90 PHE A CA 1
ATOM 682 C C . PHE A 1 90 ? -8.131 8.539 3.464 1.00 98.50 90 PHE A C 1
ATOM 684 O O . PHE A 1 90 ? -8.299 9.546 4.148 1.00 98.50 90 PHE A O 1
ATOM 691 N N . LEU A 1 91 ? -7.459 7.473 3.909 1.00 98.69 91 LEU A N 1
ATOM 692 C CA . LEU A 1 91 ? -6.866 7.414 5.239 1.00 98.69 91 LEU A CA 1
ATOM 693 C C . LEU A 1 91 ? -5.606 8.306 5.312 1.00 98.69 91 LEU A C 1
ATOM 695 O O . LEU A 1 91 ? -4.624 8.014 4.615 1.00 98.69 91 LEU A O 1
ATOM 699 N N . PRO A 1 92 ? -5.611 9.379 6.126 1.00 98.62 92 PRO A N 1
ATOM 700 C CA . PRO A 1 92 ? -4.488 10.300 6.244 1.00 98.62 92 PRO A CA 1
ATOM 701 C C . PRO A 1 92 ? -3.380 9.749 7.143 1.00 98.62 92 PRO A C 1
ATOM 703 O O . PRO A 1 92 ? -3.563 8.784 7.891 1.00 98.62 92 PRO A O 1
ATOM 706 N N . ARG A 1 93 ? -2.229 10.426 7.110 1.00 98.56 93 ARG A N 1
ATOM 707 C CA . ARG A 1 93 ? -1.106 10.154 8.009 1.00 98.56 93 ARG A CA 1
ATOM 708 C C . ARG A 1 93 ? -1.536 10.182 9.480 1.00 98.56 93 ARG A C 1
ATOM 710 O O . ARG A 1 93 ? -2.196 11.116 9.937 1.00 98.56 93 ARG A O 1
ATOM 717 N N . GLY A 1 94 ? -1.092 9.160 10.207 1.00 98.44 94 GLY A N 1
ATOM 718 C CA . GLY A 1 94 ? -1.266 9.010 11.649 1.00 98.44 94 GLY A CA 1
ATOM 719 C C . GLY A 1 94 ? -2.360 8.039 12.078 1.00 98.44 94 GLY A C 1
ATOM 720 O O . GLY A 1 94 ? -2.459 7.740 13.265 1.00 98.44 94 GLY A O 1
ATOM 721 N N . ILE A 1 95 ? -3.132 7.496 11.130 1.00 98.81 95 ILE A N 1
ATOM 722 C CA . ILE A 1 95 ? -4.034 6.371 11.389 1.00 98.81 95 ILE A CA 1
ATOM 723 C C . ILE A 1 95 ? -3.455 5.091 10.786 1.00 98.81 95 ILE A C 1
ATOM 725 O O . ILE A 1 95 ? -3.043 5.072 9.621 1.00 98.81 95 ILE A O 1
ATOM 729 N N . SER A 1 96 ? -3.505 4.020 11.571 1.00 98.88 96 SER A N 1
ATOM 730 C CA . SER A 1 96 ? -3.114 2.674 11.175 1.00 98.88 96 SER A CA 1
ATOM 731 C C . SER A 1 96 ? -4.264 1.701 11.396 1.00 98.88 96 SER A C 1
ATOM 733 O O . SER A 1 96 ? -4.745 1.550 12.516 1.00 98.88 96 SER A O 1
ATOM 735 N N . LEU A 1 97 ? -4.708 1.036 10.332 1.00 98.88 97 LEU A N 1
ATOM 736 C CA . LEU A 1 97 ? -5.748 0.007 10.364 1.00 98.88 97 LEU A CA 1
ATOM 737 C C . LEU A 1 97 ? -5.096 -1.366 10.222 1.00 98.88 97 LEU A C 1
ATOM 739 O O . LEU A 1 97 ? -4.534 -1.660 9.169 1.00 98.88 97 LEU A O 1
ATOM 743 N N . HIS A 1 98 ? -5.152 -2.198 11.257 1.00 98.81 98 HIS A N 1
ATOM 744 C CA . HIS A 1 98 ? -4.670 -3.581 11.230 1.00 98.81 98 HIS A CA 1
ATOM 745 C C . HIS A 1 98 ? -5.890 -4.495 11.252 1.00 98.81 98 HIS A C 1
ATOM 747 O O . HIS A 1 98 ? -6.602 -4.553 12.246 1.00 98.81 98 HIS A O 1
ATOM 753 N N . LEU A 1 99 ? -6.169 -5.174 10.144 1.00 98.62 99 LEU A N 1
ATOM 754 C CA . LEU A 1 99 ? -7.314 -6.062 10.003 1.00 98.62 99 LEU A CA 1
ATOM 755 C C . LEU A 1 99 ? -6.855 -7.516 9.993 1.00 98.62 99 LEU A C 1
ATOM 757 O O . LEU A 1 99 ? -6.174 -7.960 9.067 1.00 98.62 99 LEU A O 1
ATOM 761 N N . ARG A 1 100 ? -7.298 -8.265 10.999 1.00 97.81 100 ARG A N 1
ATOM 762 C CA . ARG A 1 100 ? -7.238 -9.718 11.001 1.00 97.81 100 ARG A CA 1
ATOM 763 C C . ARG A 1 100 ? -8.454 -10.292 10.271 1.00 97.81 100 ARG A C 1
ATOM 765 O O . ARG A 1 100 ? -9.549 -10.352 10.836 1.00 97.81 100 ARG A O 1
ATOM 772 N N . GLY A 1 101 ? -8.256 -10.699 9.022 1.00 96.56 101 GLY A N 1
ATOM 773 C CA . GLY A 1 101 ? -9.303 -11.193 8.126 1.00 96.56 101 GLY A CA 1
ATOM 774 C C . GLY A 1 101 ? -9.076 -10.750 6.683 1.00 96.56 101 GLY A C 1
ATOM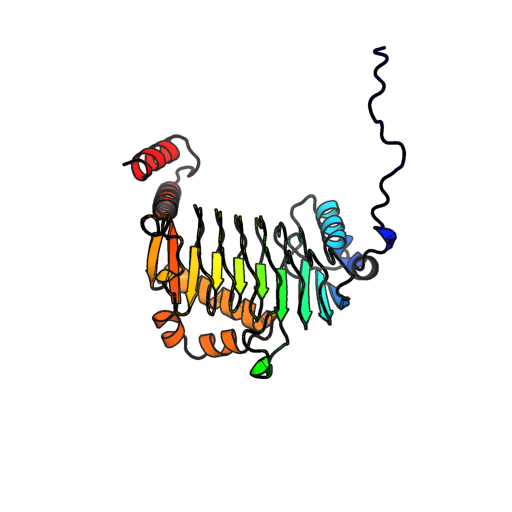 775 O O . GLY A 1 101 ? -7.942 -10.758 6.213 1.00 96.56 101 GLY A O 1
ATOM 776 N N . ASP A 1 102 ? -10.144 -10.352 5.993 1.00 97.81 102 ASP A N 1
ATOM 777 C CA . ASP A 1 102 ? -10.138 -9.962 4.575 1.00 97.81 102 ASP A CA 1
ATOM 778 C C . ASP A 1 102 ? -10.934 -8.671 4.332 1.00 97.81 102 ASP A C 1
ATOM 780 O O . ASP A 1 102 ? -11.631 -8.174 5.216 1.00 97.81 102 ASP A O 1
ATOM 784 N N . ALA A 1 103 ? -10.828 -8.078 3.144 1.00 98.44 103 ALA A N 1
ATOM 785 C CA . ALA A 1 103 ? -11.664 -6.945 2.768 1.00 98.44 103 ALA A CA 1
ATOM 786 C C . ALA A 1 103 ? -12.053 -6.953 1.282 1.00 98.44 103 ALA A C 1
ATOM 788 O O . ALA A 1 103 ? -11.339 -7.451 0.411 1.00 98.44 103 ALA A O 1
ATOM 789 N N . ASN A 1 104 ? -13.213 -6.363 0.996 1.00 98.56 104 ASN A N 1
ATOM 790 C CA . ASN A 1 104 ? -13.766 -6.242 -0.355 1.00 98.56 104 ASN A CA 1
ATOM 791 C C . ASN A 1 104 ? -13.008 -5.201 -1.208 1.00 98.56 104 ASN A C 1
ATOM 793 O O . ASN A 1 104 ? -11.940 -4.717 -0.846 1.00 98.56 104 ASN A O 1
ATOM 797 N N . ASP A 1 105 ? -13.564 -4.846 -2.368 1.00 98.75 105 ASP A N 1
ATOM 798 C CA . ASP A 1 105 ? -12.963 -3.897 -3.311 1.00 98.75 105 ASP A CA 1
ATOM 799 C C . ASP A 1 105 ? -12.598 -2.540 -2.687 1.00 98.75 105 ASP A C 1
ATOM 801 O O . ASP A 1 105 ? -13.247 -2.048 -1.753 1.00 98.75 105 ASP A O 1
ATOM 805 N N . TYR A 1 106 ? -11.636 -1.867 -3.322 1.00 98.75 106 TYR A N 1
ATOM 806 C CA . TYR A 1 106 ? -11.248 -0.481 -3.052 1.00 98.75 106 TYR A CA 1
ATOM 807 C C . TYR A 1 106 ? -10.559 -0.240 -1.703 1.00 98.75 106 TYR A C 1
ATOM 809 O O . TYR A 1 106 ? -10.614 0.882 -1.191 1.00 98.75 106 TYR A O 1
ATOM 817 N N . ILE A 1 107 ? -9.891 -1.247 -1.130 1.00 98.88 107 ILE A N 1
ATOM 818 C CA . ILE A 1 107 ? -9.073 -1.061 0.080 1.00 98.88 107 ILE A CA 1
ATOM 819 C C . ILE A 1 107 ? -8.090 0.086 -0.152 1.00 98.88 107 ILE A C 1
ATOM 821 O O . ILE A 1 107 ? -7.375 0.092 -1.155 1.00 98.88 107 ILE A O 1
ATOM 825 N N . GLY A 1 108 ? -8.058 1.070 0.743 1.00 98.81 108 GLY A N 1
ATOM 826 C CA . GLY A 1 108 ? -7.138 2.201 0.624 1.00 98.81 108 GLY A CA 1
ATOM 827 C C . GLY A 1 108 ? -7.358 3.054 -0.629 1.00 98.81 108 GLY A C 1
ATOM 828 O O . GLY A 1 108 ? -6.411 3.650 -1.139 1.00 98.81 108 GLY A O 1
ATOM 829 N N . LYS A 1 109 ? -8.579 3.117 -1.177 1.00 98.75 109 LYS A N 1
ATOM 830 C CA . LYS A 1 109 ? -8.901 4.062 -2.260 1.00 98.75 109 LYS A CA 1
ATOM 831 C C . LYS A 1 109 ? -8.501 5.480 -1.852 1.00 98.75 109 LYS A C 1
ATOM 833 O O . LYS A 1 109 ? -8.972 5.982 -0.836 1.00 98.75 109 LYS A O 1
ATOM 838 N N . GLY A 1 110 ? -7.671 6.128 -2.664 1.00 98.62 110 GLY A N 1
ATOM 839 C CA . GLY A 1 110 ? -7.153 7.466 -2.400 1.00 98.62 110 GLY A CA 1
ATOM 840 C C . GLY A 1 110 ? -6.341 7.563 -1.109 1.00 98.62 110 GLY A C 1
ATOM 841 O O . GLY A 1 110 ? -6.395 8.605 -0.464 1.00 98.62 110 GLY A O 1
ATOM 842 N N . LEU A 1 111 ? -5.656 6.486 -0.698 1.00 98.88 111 LEU A N 1
ATOM 843 C CA . LEU A 1 111 ? -4.776 6.480 0.475 1.00 98.88 111 LEU A CA 1
ATOM 844 C C . LEU A 1 111 ? -3.816 7.678 0.430 1.00 98.88 111 LEU A C 1
ATOM 846 O O . LEU A 1 111 ? -3.185 7.930 -0.599 1.00 98.88 111 LEU A O 1
ATOM 850 N N . CYS A 1 112 ? -3.743 8.424 1.532 1.00 98.31 112 CYS A N 1
ATOM 851 C CA . CYS A 1 112 ? -3.074 9.723 1.594 1.00 98.31 112 CYS A CA 1
ATOM 852 C C . CYS A 1 112 ? -2.225 9.882 2.865 1.00 98.31 112 CYS A C 1
ATOM 854 O O . CYS A 1 112 ? -2.178 10.947 3.482 1.00 98.31 112 CYS A O 1
ATOM 856 N N . GLY A 1 113 ? -1.542 8.806 3.261 1.00 98.12 113 GLY A N 1
ATOM 857 C CA . GLY A 1 113 ? -0.517 8.834 4.307 1.00 98.12 113 GLY A CA 1
ATOM 858 C C . GLY A 1 113 ? -0.728 7.829 5.432 1.00 98.12 113 GLY A C 1
ATOM 859 O O . GLY A 1 113 ? 0.216 7.558 6.172 1.00 98.12 113 GLY A O 1
ATOM 860 N N . GLY A 1 114 ? -1.933 7.274 5.567 1.00 98.75 114 GLY A N 1
ATOM 861 C CA . GLY A 1 114 ? -2.235 6.249 6.562 1.00 98.75 114 GLY A CA 1
ATOM 862 C C . GLY A 1 114 ? -1.594 4.898 6.247 1.00 98.75 114 GLY A C 1
ATOM 863 O O . GLY A 1 114 ? -1.014 4.690 5.174 1.00 98.75 114 GLY A O 1
ATOM 864 N N . ILE A 1 115 ? -1.727 3.965 7.187 1.00 98.94 115 ILE A N 1
ATOM 865 C CA . ILE A 1 115 ? -1.255 2.584 7.043 1.00 98.94 115 ILE A CA 1
ATOM 866 C C . ILE A 1 115 ? -2.455 1.649 7.104 1.00 98.94 115 ILE A C 1
ATOM 868 O O . ILE A 1 115 ? -3.279 1.737 8.010 1.00 98.94 115 ILE A O 1
ATOM 872 N N . ILE A 1 116 ? -2.547 0.726 6.156 1.00 98.94 116 ILE A N 1
ATOM 873 C CA . ILE A 1 116 ? -3.548 -0.338 6.156 1.00 98.94 116 ILE A CA 1
ATOM 874 C C . ILE A 1 116 ? -2.807 -1.662 6.029 1.00 98.94 116 ILE A C 1
ATOM 876 O O . ILE A 1 116 ? -2.103 -1.886 5.048 1.00 98.94 116 ILE A O 1
ATOM 880 N N . ALA A 1 117 ? -2.967 -2.534 7.015 1.00 98.88 117 ALA A N 1
ATOM 881 C CA . ALA A 1 117 ? -2.398 -3.869 7.046 1.00 98.88 117 ALA A CA 1
ATOM 882 C C . ALA A 1 117 ? -3.531 -4.890 7.161 1.00 98.88 117 ALA A C 1
ATOM 884 O O . ALA A 1 117 ? -4.359 -4.783 8.060 1.00 98.88 117 ALA A O 1
ATOM 885 N N . VAL A 1 118 ? -3.583 -5.863 6.253 1.00 98.69 118 VAL A N 1
ATOM 886 C CA . VAL A 1 118 ? -4.584 -6.937 6.265 1.00 98.69 118 VAL A CA 1
ATOM 887 C C . VAL A 1 118 ? -3.859 -8.275 6.203 1.00 98.69 118 VAL A C 1
ATOM 889 O O . VAL A 1 118 ? -2.981 -8.472 5.361 1.00 98.69 118 VAL A O 1
ATOM 892 N N . GLY A 1 119 ? -4.199 -9.182 7.110 1.00 96.62 119 GLY A N 1
ATOM 893 C CA . GLY A 1 119 ? -3.563 -10.490 7.232 1.00 96.62 119 GLY A CA 1
ATOM 894 C C . GLY A 1 119 ? -4.349 -11.417 8.148 1.00 96.62 119 GLY A C 1
ATOM 895 O O . GLY A 1 119 ? -5.326 -11.013 8.766 1.00 96.62 119 GLY A O 1
ATOM 896 N N . HIS A 1 120 ? -3.907 -12.663 8.277 1.00 94.38 120 HIS A N 1
ATOM 897 C CA . HIS A 1 120 ? -4.498 -13.619 9.223 1.00 94.38 120 HIS A CA 1
ATOM 898 C C . HIS A 1 120 ? -3.666 -13.781 10.513 1.00 94.38 120 HIS A C 1
ATOM 900 O O . HIS A 1 120 ? -4.131 -14.404 11.476 1.00 94.38 120 HIS A O 1
ATOM 906 N N . GLY A 1 121 ? -2.487 -13.145 10.569 1.00 89.19 121 GLY A N 1
ATOM 907 C CA . GLY A 1 121 ? -1.487 -13.296 11.628 1.00 89.19 121 GLY A CA 1
ATOM 908 C C . GLY A 1 121 ? -0.444 -14.374 11.308 1.00 89.19 121 GLY A C 1
ATOM 909 O O . GLY A 1 121 ? -0.553 -15.081 10.312 1.00 89.19 121 GLY A O 1
ATOM 910 N N . ALA A 1 122 ? 0.575 -14.499 12.157 1.00 85.38 122 ALA A N 1
ATOM 911 C CA . ALA A 1 122 ? 1.630 -15.502 11.984 1.00 85.38 122 ALA A CA 1
ATOM 912 C C . ALA A 1 122 ? 1.124 -16.932 12.243 1.00 85.38 122 ALA A C 1
ATOM 914 O O . ALA A 1 122 ? 0.194 -17.137 13.031 1.00 85.38 122 ALA A O 1
ATOM 915 N N . GLY A 1 12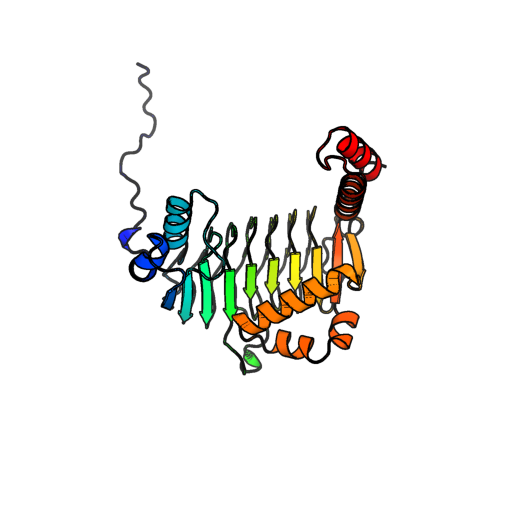3 ? 1.775 -17.925 11.630 1.00 80.94 123 GLY A N 1
ATOM 916 C CA . GLY A 1 123 ? 1.366 -19.329 11.751 1.00 80.94 123 GLY A CA 1
ATOM 917 C C . GLY A 1 123 ? 0.065 -19.617 11.003 1.00 80.94 123 GLY A C 1
ATOM 918 O O . GLY A 1 123 ? -0.740 -20.452 11.426 1.00 80.94 123 GLY A O 1
ATOM 919 N N . THR A 1 124 ? -0.157 -18.890 9.911 1.00 80.12 124 THR A N 1
ATOM 920 C CA . THR A 1 124 ? -1.323 -19.042 9.056 1.00 80.12 124 THR A CA 1
ATOM 921 C C . THR A 1 124 ? -1.252 -20.388 8.336 1.00 80.12 124 THR A C 1
ATOM 923 O O . THR A 1 124 ? -0.210 -20.819 7.845 1.00 80.12 124 THR A O 1
ATOM 926 N N . GLY A 1 125 ? -2.379 -21.103 8.292 1.00 76.75 125 GLY A N 1
ATOM 927 C CA . GLY A 1 125 ? -2.436 -22.406 7.634 1.00 76.75 125 GLY A CA 1
ATOM 928 C C . GLY A 1 125 ? -2.068 -22.305 6.142 1.00 76.75 125 GLY A C 1
ATOM 929 O O . GLY A 1 125 ? -2.448 -21.324 5.502 1.00 76.75 125 GLY A O 1
ATOM 930 N N . PRO A 1 126 ? -1.418 -23.321 5.536 1.00 71.00 126 PRO A N 1
ATOM 931 C CA . PRO A 1 126 ? -0.984 -23.269 4.135 1.00 71.00 126 PRO A CA 1
ATOM 932 C C . PRO A 1 126 ? -2.088 -22.935 3.125 1.00 71.00 126 PRO A C 1
ATOM 934 O O . PRO A 1 126 ? -1.816 -22.331 2.097 1.00 71.00 126 PRO A O 1
ATOM 937 N N . SER A 1 127 ? -3.342 -23.290 3.427 1.00 71.00 127 SER A N 1
ATOM 938 C CA . SER A 1 127 ? -4.513 -22.978 2.595 1.00 71.00 127 SER A CA 1
ATOM 939 C C . SER A 1 127 ? -4.814 -21.484 2.467 1.00 71.00 127 SER A C 1
ATOM 941 O O . SER A 1 127 ? -5.574 -21.093 1.588 1.00 71.00 127 SER A O 1
ATOM 943 N N . LEU A 1 128 ? -4.289 -20.672 3.383 1.00 72.94 128 LEU A N 1
ATOM 944 C CA . LEU A 1 128 ? -4.482 -19.227 3.426 1.00 72.94 128 LEU A CA 1
ATOM 945 C C . LEU A 1 128 ? -3.249 -18.462 2.923 1.00 72.94 128 LEU A C 1
ATOM 947 O O . LEU A 1 128 ? -3.340 -17.262 2.676 1.00 72.94 128 LEU A O 1
ATOM 951 N N . ILE A 1 129 ? -2.119 -19.147 2.706 1.00 67.75 129 ILE A N 1
ATOM 952 C CA . ILE A 1 129 ? -0.944 -18.554 2.062 1.00 67.75 129 ILE A CA 1
ATOM 953 C C . ILE A 1 129 ? -1.331 -18.192 0.626 1.00 67.75 129 ILE A C 1
ATOM 955 O O . ILE A 1 129 ? -1.755 -19.052 -0.144 1.00 67.75 129 ILE A O 1
ATOM 959 N N . SER A 1 130 ? -1.191 -16.913 0.262 1.00 71.94 130 SER A N 1
ATOM 960 C CA . SER A 1 130 ? -1.640 -16.370 -1.035 1.00 71.94 130 SER A CA 1
ATOM 961 C C . SER A 1 130 ? -3.150 -16.476 -1.313 1.00 71.94 130 SER A C 1
ATOM 963 O O . SER A 1 130 ? -3.565 -16.303 -2.460 1.00 71.94 130 SER A O 1
ATOM 965 N N . ALA A 1 131 ? -3.991 -16.734 -0.304 1.00 88.31 131 ALA A N 1
ATOM 966 C CA . ALA A 1 131 ? -5.441 -16.693 -0.484 1.00 88.31 131 ALA A CA 1
ATOM 967 C C . ALA A 1 131 ? -5.920 -15.260 -0.786 1.00 88.31 131 ALA A C 1
ATOM 969 O O . ALA A 1 131 ? -5.268 -14.300 -0.364 1.00 88.31 131 ALA A O 1
ATOM 970 N N . PRO A 1 132 ? -7.049 -15.087 -1.498 1.00 94.88 132 PRO A N 1
ATOM 971 C CA . PRO A 1 132 ? -7.646 -13.772 -1.688 1.00 94.88 132 PRO A CA 1
ATOM 972 C C . PRO A 1 132 ? -7.918 -13.097 -0.341 1.00 94.88 132 PRO A C 1
ATOM 974 O O . PRO A 1 132 ? -8.625 -13.647 0.499 1.00 94.88 132 PRO A O 1
ATOM 977 N N . ILE A 1 133 ? -7.351 -11.909 -0.152 1.00 96.50 133 ILE A N 1
ATOM 978 C CA . ILE A 1 133 ? -7.496 -11.093 1.060 1.00 96.50 133 ILE A CA 1
ATOM 979 C C . ILE A 1 133 ? -8.008 -9.683 0.751 1.00 96.50 133 ILE A C 1
ATOM 981 O O . ILE A 1 133 ? -8.539 -9.003 1.628 1.00 96.50 133 ILE A O 1
ATOM 985 N N . GLY A 1 134 ? -7.853 -9.244 -0.501 1.00 97.94 134 GLY A N 1
ATOM 986 C CA . GLY A 1 134 ? -8.354 -7.971 -0.995 1.00 97.94 134 GLY A CA 1
ATOM 987 C C . GLY A 1 134 ? -9.110 -8.121 -2.308 1.00 97.94 134 GLY A C 1
ATOM 988 O O . GLY A 1 134 ? -8.729 -8.911 -3.171 1.00 97.94 134 GLY A O 1
ATOM 989 N N . GLY A 1 135 ? -10.170 -7.334 -2.477 1.00 97.88 135 GLY A N 1
ATOM 990 C CA . GLY A 1 135 ? -10.914 -7.263 -3.734 1.00 97.88 135 GLY A CA 1
ATOM 991 C C . GLY A 1 135 ? -10.172 -6.519 -4.851 1.00 97.88 135 GLY A C 1
ATOM 992 O O . GLY A 1 135 ? -8.943 -6.420 -4.886 1.00 97.88 135 GLY A O 1
ATOM 993 N N . ASN A 1 136 ? -10.942 -5.974 -5.786 1.00 98.75 136 ASN A N 1
ATOM 994 C CA . ASN A 1 136 ? -10.432 -5.241 -6.937 1.00 98.75 136 ASN A CA 1
ATOM 995 C C . ASN A 1 136 ? -10.076 -3.793 -6.588 1.00 98.75 136 ASN A C 1
ATOM 997 O O . ASN A 1 136 ? -10.654 -3.175 -5.690 1.00 98.75 136 ASN A O 1
ATOM 1001 N N . THR A 1 137 ? -9.204 -3.193 -7.400 1.00 98.62 137 THR A N 1
ATOM 1002 C CA . THR A 1 137 ? -8.964 -1.738 -7.422 1.00 98.62 137 THR A CA 1
ATOM 1003 C C . THR A 1 137 ? -8.502 -1.179 -6.064 1.00 98.62 137 THR A C 1
ATOM 1005 O O . THR A 1 137 ? -8.801 -0.041 -5.691 1.00 98.62 137 THR A O 1
ATOM 1008 N N . CYS A 1 138 ? -7.774 -1.993 -5.296 1.00 98.81 138 CYS A N 1
ATOM 1009 C CA . CYS A 1 138 ? -7.111 -1.564 -4.068 1.00 98.81 138 CYS A CA 1
ATOM 1010 C C . CYS A 1 138 ? -6.038 -0.510 -4.375 1.00 98.81 138 CYS A C 1
ATOM 1012 O O . CYS A 1 138 ? -5.383 -0.563 -5.417 1.00 98.81 138 CYS A O 1
ATOM 1014 N N . ALA A 1 139 ? -5.865 0.443 -3.459 1.00 98.75 139 ALA A N 1
ATOM 1015 C CA . ALA A 1 139 ? -4.977 1.598 -3.580 1.00 98.75 139 ALA A CA 1
ATOM 1016 C C . ALA A 1 139 ? -5.246 2.494 -4.804 1.00 98.75 139 ALA A C 1
ATOM 10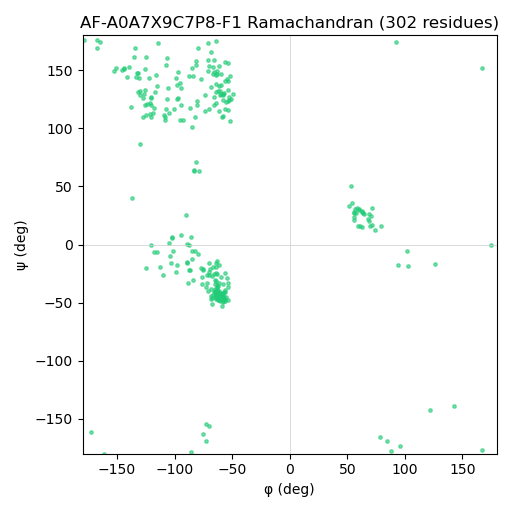18 O O . ALA A 1 139 ? -4.345 3.182 -5.285 1.00 98.75 139 ALA A O 1
ATOM 1019 N N . TYR A 1 140 ? -6.489 2.520 -5.302 1.00 98.81 140 TYR A N 1
ATOM 1020 C CA . TYR A 1 140 ? -6.851 3.365 -6.437 1.00 98.81 140 TYR A CA 1
ATOM 1021 C C . TYR A 1 140 ? -6.530 4.837 -6.179 1.00 98.81 140 TYR A C 1
ATOM 1023 O O . TYR A 1 140 ? -7.143 5.450 -5.303 1.00 98.81 140 TYR A O 1
ATOM 1031 N N . GLY A 1 141 ? -5.628 5.418 -6.972 1.00 98.62 141 GLY A N 1
ATOM 1032 C CA . GLY A 1 141 ? -5.306 6.841 -6.863 1.00 98.62 141 GLY A CA 1
ATOM 1033 C C . GLY A 1 141 ? -4.589 7.210 -5.564 1.00 98.62 141 GLY A C 1
ATOM 1034 O O . GLY A 1 141 ? -4.696 8.354 -5.131 1.00 98.62 141 GLY A O 1
ATOM 1035 N N . ALA A 1 142 ? -3.945 6.248 -4.896 1.00 98.75 142 ALA A N 1
ATOM 1036 C CA . ALA A 1 142 ? -3.192 6.503 -3.675 1.00 98.75 142 ALA A CA 1
ATOM 1037 C C . ALA A 1 142 ? -2.033 7.481 -3.935 1.00 98.75 142 ALA A C 1
ATOM 1039 O O . ALA A 1 142 ? -1.321 7.359 -4.930 1.00 98.75 142 ALA A O 1
ATOM 1040 N N . THR A 1 143 ? -1.837 8.449 -3.043 1.00 98.56 143 THR A N 1
ATOM 1041 C CA . THR A 1 143 ? -0.822 9.507 -3.185 1.00 98.56 143 THR A CA 1
ATOM 1042 C C . THR A 1 143 ? 0.319 9.368 -2.188 1.00 98.56 143 THR A C 1
ATOM 1044 O O . THR A 1 143 ? 1.426 9.815 -2.468 1.00 98.56 143 THR A O 1
ATOM 1047 N N . SER A 1 144 ? 0.074 8.746 -1.038 1.00 98.62 144 SER A N 1
ATOM 1048 C CA . SER A 1 144 ? 1.077 8.448 -0.015 1.00 98.62 144 SER A CA 1
ATOM 1049 C C . SER A 1 144 ? 0.525 7.416 0.973 1.00 98.62 144 SER A C 1
ATOM 1051 O O . SER A 1 144 ? -0.651 7.058 0.916 1.00 98.62 144 SER A O 1
ATOM 1053 N N . GLY A 1 145 ? 1.354 6.941 1.902 1.00 98.69 145 GLY A N 1
ATOM 1054 C CA . GLY A 1 145 ? 0.964 5.934 2.894 1.00 98.69 145 GLY A CA 1
ATOM 1055 C C . GLY A 1 145 ? 1.335 4.514 2.477 1.00 98.69 145 GLY A C 1
ATOM 1056 O O . GLY A 1 145 ? 2.058 4.312 1.495 1.00 98.69 145 GLY A O 1
ATOM 1057 N N . ARG A 1 146 ? 0.883 3.530 3.262 1.00 98.94 146 ARG A N 1
ATOM 1058 C CA . ARG A 1 146 ? 1.254 2.118 3.090 1.00 98.94 146 ARG A CA 1
ATOM 1059 C C . ARG A 1 146 ? 0.038 1.199 3.075 1.00 98.94 146 ARG A C 1
ATOM 1061 O O . ARG A 1 146 ? -0.809 1.283 3.961 1.00 98.94 146 ARG A O 1
ATOM 1068 N N . LEU A 1 147 ? -0.025 0.303 2.093 1.00 98.94 147 LEU A N 1
ATOM 1069 C CA . LEU A 1 147 ? -1.004 -0.786 2.037 1.00 98.94 147 LEU A CA 1
ATOM 1070 C C . LEU A 1 147 ? -0.262 -2.123 2.017 1.00 98.94 147 LEU A C 1
ATOM 1072 O O . LEU A 1 147 ? 0.516 -2.373 1.102 1.00 98.94 147 LEU A O 1
ATOM 1076 N N . LEU A 1 148 ? -0.514 -2.970 3.010 1.00 98.94 148 LEU A N 1
ATOM 1077 C CA . LEU A 1 148 ? 0.205 -4.215 3.264 1.00 98.94 148 LEU A CA 1
ATOM 1078 C C . LEU A 1 148 ? -0.806 -5.369 3.319 1.00 98.94 148 LEU A C 1
ATOM 1080 O O . LEU A 1 148 ? -1.607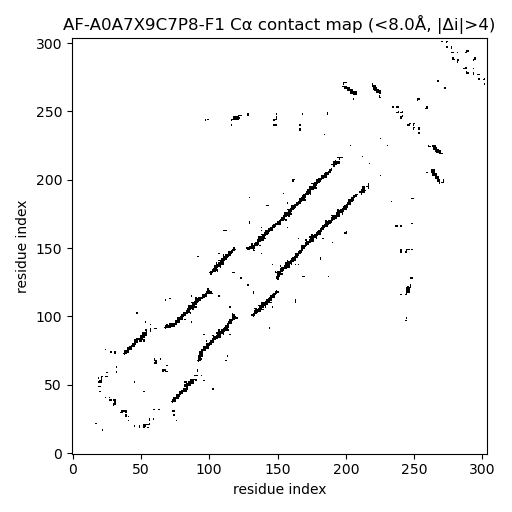 -5.434 4.247 1.00 98.94 148 LEU A O 1
ATOM 1084 N N . LEU A 1 149 ? -0.791 -6.273 2.341 1.00 98.62 149 LEU A N 1
ATOM 1085 C CA . LEU A 1 149 ? -1.761 -7.366 2.216 1.00 98.62 149 LEU A CA 1
ATOM 1086 C C . LEU A 1 149 ? -1.057 -8.728 2.249 1.00 98.62 149 LEU A C 1
ATOM 1088 O O . LEU A 1 149 ? -0.376 -9.092 1.293 1.00 98.62 149 LEU A O 1
ATOM 1092 N N . ALA A 1 150 ? -1.230 -9.490 3.332 1.00 97.56 150 ALA A N 1
ATOM 1093 C CA . ALA A 1 150 ? -0.671 -10.840 3.480 1.00 97.56 150 ALA A CA 1
ATOM 1094 C C . ALA A 1 150 ? -1.570 -11.879 2.800 1.00 97.56 150 ALA A C 1
ATOM 1096 O O . ALA A 1 150 ? -2.214 -12.708 3.442 1.00 97.56 150 ALA A O 1
ATOM 1097 N N . GLY A 1 151 ? -1.680 -11.747 1.482 1.00 96.56 151 GLY A N 1
ATOM 1098 C CA . GLY A 1 151 ? -2.540 -12.546 0.621 1.00 96.56 151 GLY A CA 1
ATOM 1099 C C . GLY A 1 151 ? -2.653 -11.925 -0.769 1.00 96.56 151 GLY A C 1
ATOM 1100 O O . GLY A 1 151 ? -2.002 -10.922 -1.075 1.00 96.56 151 GLY A O 1
ATOM 1101 N N . ALA A 1 152 ? -3.474 -12.530 -1.621 1.00 97.38 152 ALA A N 1
ATOM 1102 C CA . ALA A 1 152 ? -3.704 -12.056 -2.977 1.00 97.38 152 ALA A CA 1
ATOM 1103 C C . ALA A 1 152 ? -4.780 -10.959 -3.029 1.00 97.38 152 ALA A C 1
ATOM 1105 O O . ALA A 1 152 ? -5.771 -10.998 -2.296 1.00 97.38 152 ALA A O 1
ATOM 1106 N N . ALA A 1 153 ? -4.606 -10.001 -3.934 1.00 98.38 153 ALA A N 1
ATOM 1107 C CA . ALA A 1 153 ? -5.624 -9.025 -4.295 1.00 98.38 153 ALA A CA 1
ATOM 1108 C C . ALA A 1 153 ? -6.211 -9.314 -5.685 1.00 98.38 153 ALA A C 1
ATOM 1110 O O . ALA A 1 153 ? -5.600 -10.001 -6.506 1.00 98.38 153 ALA A O 1
ATOM 1111 N N . GLY A 1 154 ? -7.396 -8.767 -5.952 1.00 97.94 154 GLY A N 1
ATOM 1112 C CA . GLY A 1 154 ? -8.061 -8.870 -7.248 1.00 97.94 154 GLY A CA 1
ATOM 1113 C C . GLY A 1 154 ? -7.390 -8.061 -8.366 1.00 97.94 154 GLY A C 1
ATOM 1114 O O . GLY A 1 154 ? -6.198 -7.745 -8.346 1.00 97.94 154 GLY A O 1
ATOM 1115 N N . GLU A 1 155 ? -8.182 -7.725 -9.377 1.00 98.44 155 GLU A N 1
ATOM 1116 C CA . GLU A 1 155 ? -7.748 -6.966 -10.550 1.00 98.44 155 GLU A CA 1
ATOM 1117 C C . GLU A 1 155 ? -7.451 -5.500 -10.214 1.00 98.44 155 GLU A C 1
ATOM 1119 O O . GLU A 1 155 ? -7.995 -4.928 -9.262 1.00 98.44 155 GLU A O 1
ATOM 1124 N N . ARG A 1 156 ? -6.647 -4.844 -11.060 1.00 98.69 156 ARG A N 1
ATOM 1125 C CA . ARG A 1 156 ? -6.339 -3.404 -10.975 1.00 98.69 156 ARG A CA 1
ATOM 1126 C C . ARG A 1 156 ? -5.741 -2.972 -9.639 1.00 98.69 156 ARG A C 1
ATOM 1128 O O . ARG A 1 156 ? -5.946 -1.844 -9.189 1.00 98.69 156 ARG A O 1
ATOM 1135 N N . PHE A 1 157 ? -5.004 -3.858 -8.980 1.00 98.81 157 PHE A N 1
ATOM 1136 C CA . PHE A 1 157 ? -4.286 -3.497 -7.767 1.00 98.81 157 PHE A CA 1
ATOM 1137 C C . PHE A 1 157 ? -3.268 -2.382 -8.058 1.00 98.81 157 PHE A C 1
ATOM 1139 O O . PHE A 1 157 ? -2.474 -2.490 -8.994 1.00 98.81 157 PHE A O 1
ATOM 1146 N N . GLY A 1 158 ? -3.298 -1.308 -7.267 1.00 98.62 158 GLY A N 1
ATOM 1147 C CA . GLY A 1 158 ? -2.399 -0.164 -7.432 1.00 98.62 158 GLY A CA 1
ATOM 1148 C C . GLY A 1 158 ? -2.695 0.697 -8.662 1.00 98.62 158 GLY A C 1
ATOM 1149 O O . GLY A 1 158 ? -1.834 1.477 -9.071 1.00 98.62 158 GLY A O 1
ATOM 1150 N N . VAL A 1 159 ? -3.887 0.576 -9.263 1.00 98.69 159 VAL A N 1
ATOM 1151 C CA . VAL A 1 159 ? -4.266 1.400 -10.417 1.00 98.69 159 VAL A CA 1
ATOM 1152 C C . VAL A 1 159 ? -4.182 2.884 -10.061 1.00 98.69 159 VAL A C 1
ATOM 1154 O O . VAL A 1 159 ? -4.734 3.339 -9.055 1.00 98.69 159 VAL A O 1
ATOM 1157 N N . ARG A 1 160 ? -3.479 3.660 -10.886 1.00 98.62 160 ARG A N 1
ATOM 1158 C CA . ARG A 1 160 ? -3.213 5.086 -10.648 1.00 98.62 160 ARG A CA 1
ATOM 1159 C C . ARG A 1 160 ? -2.533 5.386 -9.307 1.00 98.62 160 ARG A C 1
ATOM 1161 O O . ARG A 1 160 ? -2.721 6.478 -8.782 1.00 98.62 160 ARG A O 1
ATOM 1168 N N . ASN A 1 161 ? -1.757 4.458 -8.740 1.00 98.75 161 ASN A N 1
ATOM 1169 C CA . ASN A 1 161 ? -0.889 4.792 -7.611 1.00 98.75 161 ASN A CA 1
ATOM 1170 C C . ASN A 1 161 ? 0.104 5.886 -8.039 1.00 98.75 161 ASN A C 1
ATOM 1172 O O . ASN A 1 161 ? 0.754 5.782 -9.079 1.00 98.75 161 ASN A O 1
ATOM 1176 N N . SER A 1 162 ? 0.190 6.947 -7.250 1.00 98.19 162 SER A N 1
ATOM 1177 C CA . SER A 1 162 ? 1.008 8.125 -7.528 1.00 98.19 162 SER A CA 1
ATOM 1178 C C . SER A 1 162 ? 2.046 8.396 -6.441 1.00 98.19 162 SER A C 1
ATOM 1180 O O . SER A 1 162 ? 2.822 9.335 -6.589 1.00 98.19 162 SER A O 1
ATOM 1182 N N . GLY A 1 163 ? 2.106 7.586 -5.377 1.00 97.56 163 GLY A N 1
ATOM 1183 C CA . GLY A 1 163 ? 3.107 7.794 -4.325 1.00 97.56 163 GLY A CA 1
ATOM 1184 C C . GLY A 1 163 ? 3.031 6.894 -3.091 1.00 97.56 163 GLY A C 1
ATOM 1185 O O . GLY A 1 163 ? 3.873 7.030 -2.209 1.00 97.56 163 GLY A O 1
ATOM 1186 N N . ALA A 1 164 ? 2.073 5.968 -2.998 1.00 98.81 164 ALA A N 1
ATOM 1187 C CA . ALA A 1 164 ? 2.011 5.029 -1.880 1.00 98.81 164 ALA A CA 1
ATOM 1188 C C . ALA A 1 164 ? 2.970 3.840 -2.058 1.00 98.81 164 ALA A C 1
ATOM 1190 O O . ALA A 1 164 ? 3.294 3.444 -3.185 1.00 98.81 164 ALA A O 1
ATOM 1191 N N . THR A 1 165 ? 3.373 3.245 -0.931 1.00 98.94 165 THR A N 1
ATOM 1192 C CA . THR A 1 165 ? 4.091 1.964 -0.886 1.00 98.94 165 THR A CA 1
ATOM 1193 C C . THR A 1 165 ? 3.092 0.832 -0.691 1.00 98.94 165 THR A C 1
ATOM 1195 O O . THR A 1 165 ? 2.369 0.790 0.305 1.00 98.94 165 THR A O 1
ATOM 1198 N N . LEU A 1 166 ? 3.042 -0.094 -1.640 1.00 98.94 166 LEU A N 1
ATOM 1199 C CA . LEU A 1 166 ? 2.093 -1.202 -1.657 1.00 98.94 166 LEU A CA 1
ATOM 1200 C C . LEU A 1 166 ? 2.847 -2.530 -1.531 1.00 98.94 166 LEU A C 1
ATOM 1202 O O . LEU A 1 166 ? 3.851 -2.723 -2.209 1.00 98.94 1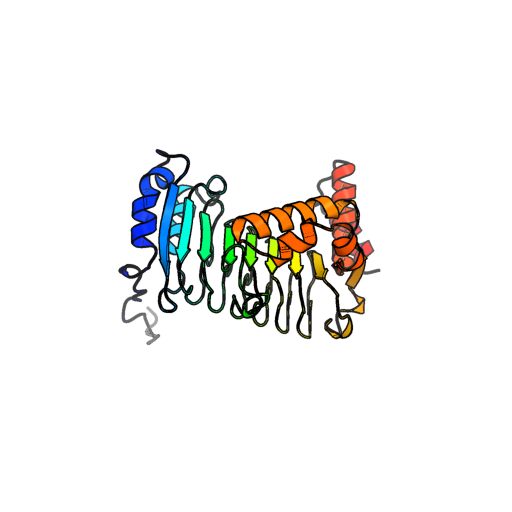66 LEU A O 1
ATOM 1206 N N . VAL A 1 167 ? 2.364 -3.453 -0.705 1.00 98.88 167 VAL A N 1
ATOM 1207 C CA . VAL A 1 167 ? 2.900 -4.816 -0.577 1.00 98.88 167 VAL A CA 1
ATOM 1208 C C . VAL A 1 167 ? 1.747 -5.806 -0.633 1.00 98.88 167 VAL A C 1
ATOM 1210 O O . VAL A 1 167 ? 0.745 -5.621 0.057 1.00 98.88 167 VAL A O 1
ATOM 1213 N N . VAL A 1 168 ? 1.872 -6.836 -1.462 1.00 98.75 168 VAL A N 1
ATOM 1214 C CA . VAL A 1 168 ? 0.826 -7.843 -1.684 1.00 98.75 168 VAL A CA 1
ATOM 1215 C C . VAL A 1 168 ? 1.448 -9.177 -2.097 1.00 98.75 168 VAL A C 1
ATOM 1217 O O . VAL A 1 168 ? 2.491 -9.198 -2.745 1.00 98.75 168 VAL A O 1
ATOM 1220 N N . GLU A 1 169 ? 0.827 -10.306 -1.758 1.00 97.88 169 GLU A N 1
ATOM 1221 C CA . GLU A 1 169 ? 1.370 -11.647 -2.044 1.00 97.88 169 GLU A CA 1
ATOM 1222 C C . GLU A 1 169 ? 0.857 -12.277 -3.350 1.00 97.88 169 GLU A C 1
ATOM 1224 O O . GLU A 1 169 ? 1.123 -13.444 -3.632 1.00 97.88 169 GLU A O 1
ATOM 1229 N N . GLY A 1 170 ? 0.130 -11.511 -4.157 1.00 97.81 170 GLY A N 1
ATOM 1230 C CA . GLY A 1 170 ? -0.344 -11.894 -5.483 1.00 97.81 170 GLY A CA 1
ATOM 1231 C C . GLY A 1 170 ? -1.397 -10.913 -5.986 1.00 97.81 170 GLY A C 1
ATOM 1232 O O . GLY A 1 170 ? -2.092 -10.289 -5.187 1.00 97.81 170 GLY A O 1
ATOM 1233 N N . ILE A 1 171 ? -1.520 -10.742 -7.297 1.00 98.31 171 ILE A N 1
ATOM 1234 C CA . ILE A 1 171 ? -2.497 -9.816 -7.890 1.00 98.31 171 ILE A CA 1
ATOM 1235 C C . ILE A 1 171 ? -3.151 -10.410 -9.133 1.00 98.31 171 ILE A C 1
ATOM 1237 O O . ILE A 1 171 ? -2.537 -11.208 -9.842 1.00 98.31 171 ILE A O 1
ATOM 1241 N N . GLY A 1 172 ? -4.378 -9.973 -9.420 1.00 98.38 172 GLY A N 1
ATOM 1242 C CA . GLY A 1 172 ? -5.067 -10.263 -10.676 1.00 98.38 172 GLY A CA 1
ATOM 1243 C C . GLY A 1 172 ? -4.548 -9.448 -11.868 1.00 98.38 172 GLY A C 1
ATOM 1244 O O . GLY A 1 172 ? -3.460 -8.866 -11.841 1.00 98.38 172 GLY A O 1
ATOM 1245 N N . ASP A 1 173 ? -5.350 -9.407 -12.934 1.00 98.69 173 ASP A N 1
ATOM 1246 C CA . ASP A 1 173 ? -5.030 -8.685 -14.169 1.00 98.69 173 ASP A CA 1
ATOM 1247 C C . ASP A 1 173 ? -4.970 -7.159 -13.941 1.00 98.69 173 ASP A C 1
ATOM 1249 O O . ASP A 1 173 ? -5.577 -6.615 -13.015 1.00 98.69 173 ASP A O 1
ATOM 1253 N N . HIS A 1 174 ? -4.274 -6.447 -14.831 1.00 98.56 174 HIS A N 1
ATOM 1254 C CA . HIS A 1 174 ? -4.172 -4.980 -14.848 1.00 98.56 174 HIS A CA 1
ATOM 1255 C C . HIS A 1 174 ? -3.490 -4.372 -13.606 1.00 98.56 174 HIS A C 1
ATOM 1257 O O . HIS A 1 174 ? -3.764 -3.231 -13.231 1.00 98.56 174 HIS A O 1
ATOM 1263 N N . GLY A 1 175 ? -2.605 -5.119 -12.942 1.00 98.62 175 GLY A N 1
ATOM 1264 C CA . GLY A 1 175 ? -1.796 -4.588 -11.843 1.00 98.62 175 GLY A CA 1
ATOM 1265 C C . GLY A 1 175 ? -0.973 -3.365 -12.264 1.00 98.62 175 GLY A C 1
ATOM 1266 O O . GLY A 1 175 ? -0.438 -3.337 -13.372 1.00 98.62 175 GLY A O 1
ATOM 1267 N N . ALA A 1 176 ? -0.865 -2.366 -11.383 1.00 98.56 176 ALA A N 1
ATOM 1268 C CA . ALA A 1 176 ? -0.123 -1.119 -11.609 1.00 98.56 176 ALA A CA 1
ATOM 1269 C C . ALA A 1 176 ? -0.544 -0.314 -12.858 1.00 98.56 176 ALA A C 1
ATOM 1271 O O . ALA A 1 176 ? 0.212 0.524 -13.354 1.00 98.56 176 ALA A O 1
ATOM 1272 N N . GLU A 1 177 ? -1.756 -0.546 -13.367 1.00 98.56 177 GLU A N 1
ATOM 1273 C CA . GLU A 1 177 ? -2.296 0.183 -14.512 1.00 98.56 177 GLU A CA 1
ATOM 1274 C C . GLU A 1 177 ? -2.322 1.700 -14.219 1.00 98.56 177 GLU A C 1
ATOM 1276 O O . GLU A 1 177 ? -2.797 2.144 -13.172 1.00 98.56 177 GLU A O 1
ATOM 1281 N N . TYR A 1 178 ? -1.776 2.512 -15.125 1.00 98.56 178 TYR A N 1
ATOM 1282 C CA . TYR A 1 178 ? -1.647 3.970 -14.990 1.00 98.56 178 TYR A CA 1
ATOM 1283 C C . TYR A 1 178 ? -0.908 4.456 -13.730 1.00 98.56 178 TYR A C 1
ATOM 1285 O O . TYR A 1 178 ? -1.141 5.581 -13.281 1.00 98.56 178 TYR A O 1
ATOM 1293 N N . MET A 1 179 ? -0.050 3.632 -13.122 1.00 98.62 179 MET A N 1
ATOM 1294 C CA . MET A 1 179 ? 0.782 4.049 -11.990 1.00 98.62 179 MET A CA 1
ATOM 1295 C C . MET A 1 179 ? 1.770 5.147 -12.424 1.00 98.62 179 MET A C 1
ATOM 1297 O O . MET A 1 179 ? 2.440 5.030 -13.450 1.00 98.62 179 MET A O 1
ATOM 1301 N N . THR A 1 180 ? 1.842 6.232 -11.652 1.00 97.94 180 THR A N 1
ATOM 1302 C CA . THR A 1 180 ? 2.672 7.415 -11.950 1.00 97.94 180 THR A CA 1
ATOM 1303 C C . THR A 1 180 ? 3.743 7.681 -10.894 1.00 97.94 180 THR A C 1
ATOM 1305 O O . THR A 1 180 ? 4.559 8.582 -11.070 1.00 97.94 180 THR A O 1
ATOM 1308 N N . GLY A 1 181 ? 3.742 6.941 -9.786 1.00 96.88 181 GLY A N 1
ATOM 1309 C CA . GLY A 1 181 ? 4.682 7.120 -8.684 1.00 96.88 181 GLY A CA 1
ATOM 1310 C C . GLY A 1 181 ? 4.466 6.102 -7.568 1.00 96.88 181 GLY A C 1
ATOM 1311 O O . GLY A 1 181 ? 3.526 5.311 -7.605 1.00 96.88 181 GLY A O 1
ATOM 1312 N N . GLY A 1 182 ? 5.338 6.137 -6.562 1.00 98.00 182 GLY A N 1
ATOM 1313 C CA . GLY A 1 182 ? 5.326 5.186 -5.449 1.00 98.00 182 GLY A CA 1
ATOM 1314 C C . GLY A 1 182 ? 6.065 3.883 -5.758 1.00 98.00 182 GLY A C 1
ATOM 1315 O O . GLY A 1 182 ? 6.774 3.762 -6.763 1.00 98.00 182 GLY A O 1
ATOM 1316 N N . ALA A 1 183 ? 5.898 2.906 -4.871 1.00 98.62 183 ALA A N 1
ATOM 1317 C CA . ALA A 1 183 ? 6.540 1.601 -4.967 1.00 98.62 183 ALA A CA 1
ATOM 1318 C C . ALA A 1 183 ? 5.527 0.484 -4.712 1.00 98.62 183 ALA A C 1
ATOM 1320 O O . ALA A 1 183 ? 4.638 0.624 -3.875 1.00 98.62 183 ALA A O 1
ATOM 1321 N N . MET A 1 184 ? 5.662 -0.636 -5.416 1.00 98.75 184 MET A N 1
ATOM 1322 C CA . MET A 1 184 ? 4.772 -1.783 -5.246 1.00 98.75 184 MET A CA 1
ATOM 1323 C C . MET A 1 184 ? 5.568 -3.085 -5.250 1.00 98.75 184 MET A C 1
ATOM 1325 O O . MET A 1 184 ? 6.212 -3.409 -6.241 1.00 98.75 184 MET A O 1
ATOM 1329 N N . LEU A 1 185 ? 5.524 -3.824 -4.142 1.00 98.81 185 LEU A N 1
ATOM 1330 C CA . LEU A 1 185 ? 6.141 -5.135 -3.969 1.00 98.81 185 LEU A CA 1
ATOM 1331 C C . LEU A 1 185 ? 5.065 -6.215 -4.125 1.00 98.81 185 LEU A C 1
ATOM 1333 O O . LEU A 1 185 ? 4.131 -6.290 -3.327 1.00 98.81 185 LEU A O 1
ATOM 1337 N N . VAL A 1 186 ? 5.210 -7.063 -5.138 1.00 98.62 186 VAL A N 1
ATOM 1338 C CA . VAL A 1 186 ? 4.355 -8.225 -5.385 1.00 98.62 186 VAL A CA 1
ATOM 1339 C C . VAL A 1 186 ? 5.158 -9.479 -5.073 1.00 98.62 186 VAL A C 1
ATOM 1341 O O . VAL A 1 186 ? 6.066 -9.852 -5.811 1.00 98.62 186 VAL A O 1
ATOM 1344 N N . LEU A 1 187 ? 4.831 -10.127 -3.960 1.00 97.44 187 LEU A N 1
ATOM 1345 C CA . LEU A 1 187 ? 5.555 -11.279 -3.419 1.00 97.44 187 LEU A CA 1
ATOM 1346 C C . LEU A 1 187 ? 5.005 -12.610 -3.946 1.00 97.44 187 LEU A C 1
ATOM 1348 O O . LEU A 1 187 ? 5.108 -13.628 -3.273 1.00 97.44 187 LEU A O 1
ATOM 1352 N N . GLY A 1 188 ? 4.383 -12.605 -5.122 1.00 95.31 188 GLY A N 1
ATOM 1353 C CA . GLY A 1 188 ? 3.754 -13.775 -5.720 1.00 95.31 188 GLY A CA 1
ATOM 1354 C C . GLY A 1 188 ? 3.282 -13.508 -7.150 1.00 95.31 188 GLY A C 1
ATOM 1355 O O . GLY A 1 188 ? 3.750 -12.557 -7.777 1.00 95.31 188 GLY A O 1
ATOM 1356 N N . PRO A 1 189 ? 2.370 -14.338 -7.684 1.00 96.31 189 PRO A N 1
ATOM 1357 C CA . PRO A 1 189 ? 1.990 -14.269 -9.088 1.00 96.31 189 PRO A CA 1
ATOM 1358 C C . PRO A 1 189 ? 1.267 -12.962 -9.431 1.00 96.31 189 PRO A C 1
ATOM 1360 O O . PRO A 1 189 ? 0.523 -12.400 -8.624 1.00 96.31 189 PRO A O 1
ATOM 1363 N N . THR A 1 190 ? 1.462 -12.515 -10.667 1.00 98.12 190 THR A N 1
ATOM 1364 C CA . THR A 1 190 ? 0.750 -11.389 -11.278 1.00 98.12 190 THR A CA 1
ATOM 1365 C C . THR A 1 190 ? -0.236 -11.892 -12.328 1.00 98.12 190 THR A C 1
ATOM 1367 O O . THR A 1 190 ? -0.024 -12.954 -12.913 1.00 98.12 190 THR A O 1
ATOM 1370 N N . GLY A 1 191 ? -1.296 -11.130 -12.597 1.00 98.00 191 GLY A N 1
ATOM 1371 C CA . GLY A 1 191 ? -2.140 -11.328 -13.773 1.00 98.00 191 GLY A CA 1
ATOM 1372 C C . GLY A 1 191 ? -1.606 -10.610 -15.013 1.00 98.00 191 GLY A C 1
ATOM 1373 O O . GLY A 1 191 ? -0.571 -9.941 -14.988 1.00 98.00 191 GLY A O 1
ATOM 1374 N N . ARG A 1 192 ? -2.347 -10.733 -16.113 1.00 98.44 192 ARG A N 1
ATOM 1375 C CA . ARG A 1 192 ? -2.011 -10.172 -17.429 1.00 98.44 192 ARG A CA 1
ATOM 1376 C C . ARG A 1 192 ? -2.087 -8.651 -17.431 1.00 98.44 192 ARG A C 1
ATOM 1378 O O . ARG A 1 192 ? -2.745 -8.035 -16.594 1.00 98.44 192 ARG A O 1
ATOM 1385 N N . ASN A 1 193 ? -1.516 -8.055 -18.474 1.00 98.44 193 ASN A N 1
ATOM 1386 C CA . ASN A 1 193 ? -1.579 -6.619 -18.726 1.00 98.44 193 ASN A CA 1
ATOM 1387 C C . ASN A 1 193 ? -0.959 -5.773 -17.595 1.00 98.44 193 ASN A C 1
ATOM 1389 O O . ASN A 1 193 ? -1.391 -4.649 -17.336 1.00 98.44 193 ASN A O 1
ATOM 1393 N N . LEU A 1 194 ? 0.041 -6.334 -16.911 1.00 98.75 194 LEU A N 1
ATOM 1394 C CA . LEU A 1 194 ? 0.783 -5.688 -15.836 1.00 98.75 194 LEU A CA 1
ATOM 1395 C C . LEU A 1 194 ? 1.472 -4.419 -16.355 1.00 98.75 194 LEU A C 1
ATOM 1397 O O . LEU A 1 194 ? 2.140 -4.446 -17.392 1.00 98.75 194 LEU A O 1
ATOM 1401 N N . GLY A 1 195 ? 1.318 -3.323 -15.613 1.00 98.31 195 GLY A N 1
ATOM 1402 C CA . GLY A 1 195 ? 1.966 -2.043 -15.892 1.00 98.31 195 GLY A CA 1
ATOM 1403 C C . GLY A 1 195 ? 1.374 -1.263 -17.067 1.00 98.31 195 GLY A C 1
ATOM 1404 O O . GLY A 1 195 ? 1.996 -0.307 -17.510 1.00 98.31 195 GLY A O 1
ATOM 1405 N N . ALA A 1 196 ? 0.198 -1.625 -17.590 1.00 98.56 196 ALA A N 1
ATOM 1406 C CA . ALA A 1 196 ? -0.411 -0.900 -18.709 1.00 98.56 196 ALA A CA 1
ATOM 1407 C C . ALA A 1 196 ? -0.532 0.611 -18.425 1.00 98.56 196 ALA A C 1
ATOM 1409 O O . ALA A 1 196 ? -1.131 1.018 -17.429 1.00 98.56 196 ALA A O 1
ATOM 1410 N N . GLY A 1 197 ? 0.044 1.453 -19.281 1.00 98.06 197 GLY A N 1
ATOM 1411 C CA . GLY A 1 197 ? 0.077 2.907 -19.109 1.00 98.06 197 GLY A CA 1
ATOM 1412 C C . GLY A 1 197 ? 0.841 3.401 -17.873 1.00 98.06 197 GLY A C 1
ATOM 1413 O O . GLY A 1 197 ? 0.657 4.554 -17.483 1.00 98.06 197 GLY A O 1
ATOM 1414 N N . MET A 1 198 ? 1.655 2.559 -17.226 1.00 98.19 198 MET A N 1
ATOM 1415 C CA . MET A 1 198 ? 2.513 2.960 -16.110 1.00 98.19 198 MET A CA 1
ATOM 1416 C C . MET A 1 198 ? 3.583 3.940 -16.602 1.00 98.19 198 MET A C 1
ATOM 1418 O O . MET A 1 198 ? 4.417 3.601 -17.439 1.00 98.19 198 MET A O 1
ATOM 1422 N N . SER A 1 199 ? 3.586 5.149 -16.043 1.00 97.06 199 SER A N 1
ATOM 1423 C CA . SER A 1 199 ? 4.498 6.232 -16.425 1.00 97.06 199 SER A CA 1
ATOM 1424 C C . SER A 1 199 ? 5.472 6.636 -15.318 1.00 97.06 199 SER A C 1
ATOM 1426 O O . SER A 1 199 ? 6.358 7.448 -15.570 1.00 97.06 199 SER A O 1
ATOM 1428 N N . GLY A 1 200 ? 5.343 6.089 -14.104 1.00 95.94 200 GLY A N 1
ATOM 1429 C CA . GLY A 1 200 ? 6.296 6.345 -13.024 1.00 95.94 200 GLY A CA 1
ATOM 1430 C C . GLY A 1 200 ? 6.160 5.418 -11.820 1.00 95.94 200 GLY A C 1
ATOM 1431 O O . GLY A 1 200 ? 5.191 4.672 -11.699 1.00 95.94 200 GLY A O 1
ATOM 1432 N N . GLY A 1 201 ? 7.150 5.480 -10.927 1.00 97.06 201 GLY A N 1
ATOM 1433 C CA . GLY A 1 201 ? 7.289 4.577 -9.783 1.00 97.06 201 GLY A CA 1
ATOM 1434 C C . GLY A 1 201 ? 8.066 3.297 -10.109 1.00 97.06 201 GLY A C 1
ATOM 1435 O O . GLY A 1 201 ? 8.586 3.136 -11.213 1.00 97.06 201 GLY A O 1
ATOM 1436 N N . THR A 1 202 ? 8.191 2.400 -9.127 1.00 98.31 202 THR A N 1
ATOM 1437 C CA . THR A 1 202 ? 8.929 1.127 -9.272 1.00 98.31 202 THR A CA 1
ATOM 1438 C C . THR A 1 202 ? 8.091 -0.058 -8.796 1.00 98.31 202 THR A C 1
ATOM 1440 O O . THR A 1 202 ? 7.585 -0.054 -7.671 1.00 98.31 202 THR A O 1
ATOM 1443 N N . LEU A 1 203 ? 7.975 -1.091 -9.632 1.00 98.31 203 LEU A N 1
ATOM 1444 C CA . LEU A 1 203 ? 7.428 -2.391 -9.242 1.00 98.31 203 LEU A CA 1
ATOM 1445 C C . LEU A 1 203 ? 8.570 -3.332 -8.876 1.00 98.31 203 LEU A C 1
ATOM 1447 O O . LEU A 1 203 ? 9.578 -3.391 -9.574 1.00 98.31 203 LEU A O 1
ATOM 1451 N N . PHE A 1 204 ? 8.385 -4.108 -7.821 1.00 98.75 204 PHE A N 1
ATOM 1452 C CA . PHE A 1 204 ? 9.256 -5.205 -7.433 1.00 98.75 204 PHE A CA 1
ATOM 1453 C C . PHE A 1 204 ? 8.420 -6.479 -7.468 1.00 98.75 204 PHE A C 1
ATOM 1455 O O . PHE A 1 204 ? 7.473 -6.605 -6.697 1.00 98.75 204 PHE A O 1
ATOM 1462 N N . VAL A 1 205 ? 8.719 -7.400 -8.379 1.00 98.69 205 VAL A N 1
ATOM 1463 C CA . VAL A 1 205 ? 7.898 -8.595 -8.616 1.00 98.69 205 VAL A CA 1
ATOM 1464 C C . VAL A 1 205 ? 8.742 -9.839 -8.402 1.00 98.69 205 VAL A C 1
ATOM 1466 O O . VAL A 1 205 ? 9.784 -10.005 -9.042 1.00 98.69 205 VAL A O 1
ATOM 1469 N N . LEU A 1 206 ? 8.303 -10.686 -7.474 1.00 98.12 206 LEU A N 1
ATOM 1470 C CA . LEU A 1 206 ? 8.907 -11.984 -7.212 1.00 98.12 206 LEU A CA 1
ATOM 1471 C C . LEU A 1 206 ? 8.535 -12.945 -8.346 1.00 98.12 206 LEU A C 1
ATOM 1473 O O . LEU A 1 206 ? 7.358 -13.064 -8.678 1.00 98.12 206 LEU A O 1
ATOM 1477 N N . ASP A 1 207 ? 9.530 -13.614 -8.929 1.00 97.38 207 ASP A N 1
ATOM 1478 C CA . ASP A 1 207 ? 9.359 -14.568 -10.035 1.00 97.38 207 ASP A CA 1
ATOM 1479 C C . ASP A 1 207 ? 8.585 -13.980 -11.231 1.00 97.38 207 ASP A C 1
ATOM 1481 O O . ASP A 1 207 ? 7.615 -14.558 -11.723 1.00 97.38 207 ASP A O 1
ATOM 1485 N N . LEU A 1 208 ? 9.000 -12.797 -11.698 1.00 98.12 208 LEU A N 1
ATOM 1486 C CA . LEU A 1 208 ? 8.336 -12.084 -12.792 1.00 98.12 208 LEU A CA 1
ATOM 1487 C C . LEU A 1 208 ? 8.169 -12.944 -14.061 1.00 98.12 208 LEU A C 1
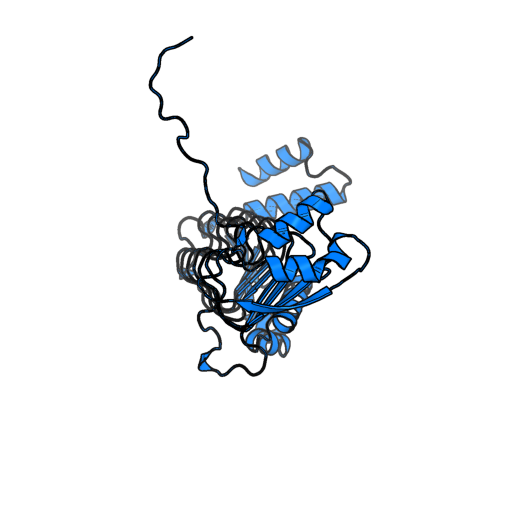ATOM 1489 O O . LEU A 1 208 ? 9.140 -13.222 -14.770 1.00 98.12 208 LEU A O 1
ATOM 1493 N N . ASP A 1 209 ? 6.917 -13.219 -14.432 1.00 97.81 209 ASP A N 1
ATOM 1494 C CA . ASP A 1 209 ? 6.563 -13.683 -15.773 1.00 97.81 209 ASP A CA 1
ATOM 1495 C C . ASP A 1 209 ? 6.438 -12.488 -16.732 1.00 97.81 209 ASP A C 1
ATOM 1497 O O . ASP A 1 209 ? 5.503 -11.686 -16.672 1.00 97.81 209 ASP A O 1
ATOM 1501 N N . ARG A 1 210 ? 7.393 -12.364 -17.657 1.00 97.19 210 ARG A N 1
ATOM 1502 C CA . ARG A 1 210 ? 7.412 -11.273 -18.644 1.00 97.19 210 ARG A CA 1
ATOM 1503 C C . ARG A 1 210 ? 6.264 -11.346 -19.652 1.00 97.19 210 ARG A C 1
ATOM 1505 O O . ARG A 1 210 ? 5.957 -10.326 -20.262 1.00 97.19 210 ARG A O 1
ATOM 1512 N N . THR A 1 211 ? 5.619 -12.500 -19.826 1.00 97.56 211 THR A N 1
ATOM 1513 C CA . THR A 1 211 ? 4.449 -12.639 -20.711 1.00 97.56 211 THR A CA 1
ATOM 1514 C C . THR A 1 211 ? 3.208 -11.938 -20.157 1.00 97.56 211 THR A C 1
ATOM 1516 O O . THR A 1 211 ? 2.269 -11.666 -20.902 1.00 97.56 211 THR A O 1
ATOM 1519 N N . HIS A 1 212 ? 3.214 -11.594 -18.866 1.00 98.06 212 HIS A N 1
ATOM 1520 C CA . HIS A 1 212 ? 2.133 -10.863 -18.215 1.00 98.06 212 HIS A CA 1
ATOM 1521 C C . HIS A 1 212 ? 2.230 -9.343 -18.375 1.00 98.06 212 HIS A C 1
ATOM 1523 O O . HIS A 1 212 ? 1.254 -8.646 -18.095 1.00 98.06 212 HIS A O 1
ATOM 1529 N N . LEU A 1 213 ? 3.364 -8.812 -18.838 1.00 98.31 213 LEU A N 1
ATOM 1530 C CA . LEU A 1 213 ? 3.513 -7.381 -19.104 1.00 98.31 213 LEU A CA 1
ATOM 1531 C C . LEU A 1 213 ? 2.562 -6.928 -20.214 1.00 98.31 213 LEU A C 1
ATOM 1533 O O . LEU A 1 213 ? 2.289 -7.671 -21.159 1.00 98.31 213 LEU A O 1
ATOM 1537 N N . ASN A 1 214 ? 2.074 -5.688 -20.123 1.00 98.00 214 ASN A N 1
ATOM 1538 C CA . ASN A 1 214 ? 1.356 -5.083 -21.240 1.00 98.00 214 ASN A CA 1
ATOM 1539 C C . ASN A 1 214 ? 2.265 -5.067 -22.491 1.00 98.00 214 ASN A C 1
ATOM 1541 O O . ASN A 1 214 ? 3.363 -4.513 -22.436 1.00 98.00 214 ASN A O 1
ATOM 1545 N N . PRO A 1 215 ? 1.827 -5.637 -23.627 1.00 95.88 215 PRO A N 1
ATOM 1546 C CA . PRO A 1 215 ? 2.683 -5.788 -24.802 1.00 95.88 215 PRO A CA 1
ATOM 1547 C C . PRO A 1 215 ? 3.015 -4.461 -25.498 1.00 95.88 215 PRO A C 1
ATOM 1549 O O . PRO A 1 215 ? 4.051 -4.374 -26.151 1.00 95.88 215 PRO A O 1
ATOM 1552 N N . ALA A 1 216 ? 2.158 -3.442 -25.377 1.00 96.38 216 ALA A N 1
ATOM 1553 C CA . ALA A 1 216 ? 2.390 -2.124 -25.965 1.00 96.38 216 ALA A CA 1
ATOM 1554 C C . ALA A 1 216 ? 3.419 -1.308 -25.165 1.00 96.38 216 ALA A C 1
ATOM 1556 O O . ALA A 1 216 ? 4.212 -0.585 -25.762 1.00 96.38 216 ALA A O 1
ATOM 1557 N N . ASP A 1 217 ? 3.450 -1.471 -23.840 1.00 95.81 217 ASP A N 1
ATOM 1558 C CA . ASP A 1 217 ? 4.319 -0.698 -22.945 1.00 95.81 217 ASP A CA 1
ATOM 1559 C C . ASP A 1 217 ? 5.618 -1.432 -22.568 1.00 95.81 217 ASP A C 1
ATOM 1561 O O . ASP A 1 217 ? 6.588 -0.796 -22.156 1.00 95.81 217 ASP A O 1
ATOM 1565 N N . ALA A 1 218 ? 5.688 -2.759 -22.750 1.00 94.88 218 ALA A N 1
ATOM 1566 C CA . ALA A 1 218 ? 6.813 -3.591 -22.305 1.00 94.88 218 ALA A CA 1
ATOM 1567 C C . ALA A 1 218 ? 8.190 -3.109 -22.798 1.00 94.88 218 ALA A C 1
ATOM 1569 O O . ALA A 1 218 ? 9.170 -3.191 -22.058 1.00 94.88 218 ALA A O 1
ATOM 1570 N N . ALA A 1 219 ? 8.277 -2.585 -24.026 1.00 95.50 219 ALA A N 1
ATOM 1571 C CA . ALA A 1 219 ? 9.526 -2.056 -24.583 1.00 95.50 219 ALA A CA 1
ATOM 1572 C C . ALA A 1 219 ? 10.017 -0.784 -23.859 1.00 95.50 219 ALA A C 1
ATOM 1574 O O . ALA A 1 219 ? 11.220 -0.516 -23.815 1.00 95.50 219 ALA A O 1
ATOM 1575 N N . GLY A 1 220 ? 9.094 -0.021 -23.268 1.00 95.88 220 GLY A N 1
ATOM 1576 C CA . GLY A 1 220 ? 9.374 1.182 -22.489 1.00 95.88 220 GLY A CA 1
ATOM 1577 C C . GLY A 1 220 ? 9.838 0.901 -21.060 1.00 95.88 220 GLY A C 1
ATOM 1578 O O . GLY A 1 220 ? 10.277 1.828 -20.378 1.00 95.88 220 GLY A O 1
ATOM 1579 N N . PHE A 1 221 ? 9.787 -0.353 -20.600 1.00 97.81 221 PHE A N 1
ATOM 1580 C CA . PHE A 1 221 ? 10.265 -0.726 -19.274 1.00 97.81 221 PHE A CA 1
ATOM 1581 C C . PHE A 1 221 ? 11.752 -1.073 -19.259 1.00 97.81 221 PHE A C 1
ATOM 1583 O O . PHE A 1 221 ? 12.324 -1.670 -20.178 1.00 97.81 221 PHE A O 1
ATOM 1590 N N . GLU A 1 222 ? 12.382 -0.712 -18.152 1.00 97.56 222 GLU A N 1
ATOM 1591 C CA . GLU A 1 222 ? 13.638 -1.279 -17.705 1.00 97.56 222 GLU A CA 1
ATOM 1592 C C . GLU A 1 222 ? 13.336 -2.349 -16.656 1.00 97.56 222 GLU A C 1
ATOM 1594 O O . GLU A 1 222 ? 12.644 -2.085 -15.672 1.00 97.56 222 GLU A O 1
ATOM 1599 N N . ILE A 1 223 ? 13.836 -3.563 -16.896 1.00 97.88 223 ILE A N 1
ATOM 1600 C CA . ILE A 1 223 ? 13.647 -4.720 -16.018 1.00 97.88 223 ILE A CA 1
ATOM 1601 C C . ILE A 1 223 ? 15.025 -5.204 -15.587 1.00 97.88 223 ILE A C 1
ATOM 1603 O O . ILE A 1 223 ? 15.791 -5.704 -16.415 1.00 97.88 223 ILE A O 1
ATOM 1607 N N . THR A 1 224 ? 15.338 -5.063 -14.306 1.00 97.25 224 THR A N 1
ATOM 1608 C CA . THR A 1 224 ? 16.656 -5.377 -13.740 1.00 97.25 224 THR A CA 1
ATOM 1609 C C . THR A 1 224 ? 16.523 -6.160 -12.436 1.00 97.25 224 THR A C 1
ATOM 1611 O O . THR A 1 224 ? 15.463 -6.143 -11.809 1.00 97.25 224 THR A O 1
ATOM 1614 N N . PRO A 1 225 ? 17.580 -6.856 -11.984 1.00 97.56 225 PRO A N 1
ATOM 1615 C CA . PRO A 1 225 ? 17.678 -7.254 -10.584 1.00 97.56 225 PRO A CA 1
ATOM 1616 C C . PRO A 1 225 ? 17.584 -6.030 -9.664 1.00 97.56 225 PRO A C 1
ATOM 1618 O O . PRO A 1 225 ? 17.918 -4.912 -10.066 1.00 97.56 225 PRO A O 1
ATOM 1621 N N . VAL A 1 226 ? 17.188 -6.231 -8.405 1.00 96.69 226 VAL A N 1
ATOM 1622 C CA . VAL A 1 226 ? 17.121 -5.126 -7.437 1.00 96.69 226 VAL A CA 1
ATOM 1623 C C . VAL A 1 226 ? 18.503 -4.502 -7.225 1.00 96.69 226 VAL A C 1
ATOM 1625 O O . VAL A 1 226 ? 19.425 -5.126 -6.682 1.00 96.69 226 VAL A O 1
ATOM 1628 N N . ARG A 1 227 ? 18.623 -3.236 -7.639 1.00 92.50 227 ARG A N 1
ATOM 1629 C CA . ARG A 1 227 ? 19.834 -2.426 -7.482 1.00 92.50 227 ARG A CA 1
ATOM 1630 C C . ARG A 1 227 ? 20.165 -2.213 -6.008 1.00 92.50 227 ARG A C 1
ATOM 1632 O O . ARG A 1 227 ? 19.273 -2.179 -5.159 1.00 92.50 227 ARG A O 1
ATOM 1639 N N . HIS A 1 228 ? 21.452 -2.075 -5.701 1.00 93.38 228 HIS A N 1
ATOM 1640 C CA . HIS A 1 228 ? 21.947 -2.025 -4.324 1.00 93.38 228 HIS A CA 1
ATOM 1641 C C . HIS A 1 228 ? 21.288 -0.904 -3.502 1.00 93.38 228 HIS A C 1
ATOM 1643 O O . HIS A 1 228 ? 20.896 -1.128 -2.358 1.00 93.38 228 HIS A O 1
ATOM 1649 N N . GLU A 1 229 ? 21.091 0.271 -4.098 1.00 90.69 229 GLU A N 1
ATOM 1650 C CA . GLU A 1 229 ? 20.446 1.428 -3.472 1.00 90.69 229 GLU A CA 1
ATOM 1651 C C . GLU A 1 229 ? 18.978 1.186 -3.081 1.00 90.69 229 GLU A C 1
ATOM 1653 O O . GLU A 1 229 ? 18.491 1.791 -2.130 1.00 90.69 229 GLU A O 1
ATOM 1658 N N . HIS A 1 230 ? 18.282 0.254 -3.740 1.00 94.31 230 HIS A N 1
ATOM 1659 C CA . HIS A 1 230 ? 16.894 -0.096 -3.419 1.00 94.31 230 HIS A CA 1
ATOM 1660 C C . HIS A 1 230 ? 16.779 -1.216 -2.375 1.00 94.31 230 HIS A C 1
ATOM 1662 O O . HIS A 1 230 ? 15.709 -1.404 -1.794 1.00 94.31 230 HIS A O 1
ATOM 1668 N N . ARG A 1 231 ? 17.853 -1.971 -2.102 1.00 96.75 231 ARG A N 1
ATOM 1669 C CA . ARG A 1 231 ? 17.787 -3.162 -1.233 1.00 96.75 231 ARG A CA 1
ATOM 1670 C C . ARG A 1 231 ? 17.355 -2.832 0.190 1.00 96.75 231 ARG A C 1
ATOM 1672 O O . ARG A 1 231 ? 16.524 -3.544 0.744 1.00 96.75 231 ARG A O 1
ATOM 1679 N N . ARG A 1 232 ? 17.863 -1.733 0.764 1.00 97.50 232 ARG A N 1
ATOM 1680 C CA . ARG A 1 232 ? 17.449 -1.286 2.105 1.00 97.50 232 ARG A CA 1
ATOM 1681 C C . ARG A 1 232 ? 15.942 -1.034 2.154 1.00 97.50 232 ARG A C 1
ATOM 1683 O O . ARG A 1 232 ? 15.279 -1.580 3.028 1.00 97.50 232 ARG A O 1
ATOM 1690 N N . PHE A 1 233 ? 15.418 -0.277 1.189 1.00 98.06 233 PHE A N 1
ATOM 1691 C CA . PHE A 1 233 ? 13.990 0.020 1.093 1.00 98.06 233 PHE A CA 1
ATOM 1692 C C . PHE A 1 233 ? 13.144 -1.257 1.001 1.00 98.06 233 PHE A C 1
ATOM 1694 O O . PHE A 1 233 ? 12.153 -1.390 1.718 1.00 98.06 233 PHE A O 1
ATOM 1701 N N . VAL A 1 234 ? 13.548 -2.217 0.160 1.00 98.56 234 VAL A N 1
ATOM 1702 C CA . VAL A 1 234 ? 12.833 -3.494 0.009 1.00 98.56 234 VAL A CA 1
ATOM 1703 C C . VAL A 1 234 ? 12.826 -4.282 1.320 1.00 98.56 234 VAL A C 1
ATOM 1705 O O . VAL A 1 234 ? 11.764 -4.723 1.749 1.00 98.56 234 VAL A O 1
ATOM 1708 N N . LEU A 1 235 ? 13.975 -4.422 1.990 1.00 98.50 235 LEU A N 1
ATOM 1709 C CA . LEU A 1 235 ? 14.063 -5.155 3.257 1.00 98.50 235 LEU A CA 1
ATOM 1710 C C . LEU A 1 235 ? 13.252 -4.493 4.374 1.00 98.50 235 LEU A C 1
ATOM 1712 O O . LEU A 1 235 ? 12.572 -5.183 5.127 1.00 98.50 235 LEU A O 1
ATOM 1716 N N . GLU A 1 236 ? 13.307 -3.168 4.497 1.00 98.50 236 GLU A N 1
ATOM 1717 C CA . GLU A 1 236 ? 12.514 -2.424 5.485 1.00 98.50 236 GLU A CA 1
ATOM 1718 C C . GLU A 1 236 ? 11.015 -2.565 5.213 1.00 98.50 236 GLU A C 1
ATOM 1720 O O . GLU A 1 236 ? 10.248 -2.842 6.132 1.00 98.50 236 GLU A O 1
ATOM 1725 N N . THR A 1 237 ? 10.609 -2.480 3.945 1.00 98.75 237 THR A N 1
ATOM 1726 C CA . THR A 1 237 ? 9.213 -2.661 3.527 1.00 98.75 237 THR A CA 1
ATOM 1727 C C . THR A 1 237 ? 8.720 -4.087 3.793 1.00 98.75 237 THR A C 1
ATOM 1729 O O . THR A 1 237 ? 7.609 -4.273 4.287 1.00 98.75 237 THR A O 1
ATOM 1732 N N . LEU A 1 238 ? 9.545 -5.105 3.530 1.00 98.25 238 LEU A N 1
ATOM 1733 C CA . LEU A 1 238 ? 9.231 -6.500 3.851 1.00 98.25 238 LEU A CA 1
ATOM 1734 C C . LEU A 1 238 ? 9.125 -6.738 5.360 1.00 98.25 238 LEU A C 1
ATOM 1736 O O . LEU A 1 238 ? 8.224 -7.451 5.800 1.00 98.25 238 LEU A O 1
ATOM 1740 N N . ARG A 1 239 ? 10.008 -6.130 6.162 1.00 98.62 239 ARG A N 1
ATOM 1741 C CA . ARG A 1 239 ? 9.947 -6.207 7.631 1.00 98.62 239 ARG A CA 1
ATOM 1742 C C . ARG A 1 239 ? 8.681 -5.544 8.171 1.00 98.62 239 ARG A C 1
ATOM 1744 O O . ARG A 1 239 ? 8.028 -6.137 9.024 1.00 98.62 239 ARG A O 1
ATOM 1751 N N . ASP A 1 240 ? 8.309 -4.372 7.652 1.00 98.69 240 ASP A N 1
ATOM 1752 C CA . ASP A 1 240 ? 7.058 -3.684 8.011 1.00 98.69 240 ASP A CA 1
ATOM 1753 C C . ASP A 1 240 ? 5.839 -4.542 7.643 1.00 98.69 240 ASP A C 1
ATOM 1755 O O . ASP A 1 240 ? 4.935 -4.741 8.456 1.00 98.69 240 ASP A O 1
ATOM 1759 N N . HIS A 1 241 ? 5.853 -5.138 6.446 1.00 98.69 241 HIS A N 1
ATOM 1760 C CA . HIS A 1 241 ? 4.816 -6.061 6.001 1.00 98.69 241 HIS A CA 1
ATOM 1761 C C . HIS A 1 241 ? 4.678 -7.266 6.939 1.00 98.69 241 HIS A C 1
ATOM 1763 O O . HIS A 1 241 ? 3.579 -7.509 7.442 1.00 98.69 241 HIS A O 1
ATOM 1769 N N . ALA A 1 242 ? 5.771 -7.975 7.233 1.00 97.69 242 ALA A N 1
ATOM 1770 C CA . ALA A 1 242 ? 5.770 -9.116 8.148 1.00 97.69 242 ALA A CA 1
ATOM 1771 C C . ALA A 1 242 ? 5.266 -8.724 9.548 1.00 97.69 242 ALA A C 1
ATOM 1773 O O . ALA A 1 242 ? 4.392 -9.394 10.096 1.00 97.69 242 ALA A O 1
ATOM 1774 N N . ALA A 1 243 ? 5.753 -7.607 10.098 1.00 98.19 243 ALA A N 1
ATOM 1775 C CA . ALA A 1 243 ? 5.401 -7.149 11.440 1.00 98.19 243 ALA A CA 1
ATOM 1776 C C . ALA A 1 243 ? 3.924 -6.749 11.575 1.00 98.19 243 ALA A C 1
ATOM 1778 O O . ALA A 1 243 ? 3.299 -7.062 12.587 1.00 98.19 243 ALA A O 1
ATOM 1779 N N . ARG A 1 244 ? 3.354 -6.067 10.572 1.00 98.31 244 ARG A N 1
ATOM 1780 C CA . ARG A 1 244 ? 1.982 -5.532 10.648 1.00 98.31 244 ARG A CA 1
ATOM 1781 C C . ARG A 1 244 ? 0.903 -6.514 10.200 1.00 98.31 244 ARG A C 1
ATOM 1783 O O . ARG A 1 244 ? -0.252 -6.342 10.568 1.00 98.31 244 ARG A O 1
ATOM 1790 N N . THR A 1 245 ? 1.252 -7.523 9.402 1.00 97.62 245 THR A N 1
ATOM 1791 C CA . THR A 1 245 ? 0.276 -8.489 8.856 1.00 97.62 245 THR A CA 1
ATOM 1792 C C . THR A 1 245 ? 0.438 -9.908 9.401 1.00 97.62 245 THR A C 1
ATOM 1794 O O . THR A 1 245 ? -0.488 -10.714 9.301 1.00 97.62 245 THR A O 1
ATOM 1797 N N . GLY A 1 246 ? 1.608 -10.227 9.964 1.00 95.25 246 GLY A N 1
ATOM 1798 C CA . GLY A 1 246 ? 1.989 -11.597 10.299 1.00 95.25 246 GLY A CA 1
ATOM 1799 C C . GLY A 1 246 ? 2.279 -12.471 9.075 1.00 95.25 246 GLY A C 1
ATOM 1800 O O . GLY A 1 246 ? 2.121 -13.680 9.168 1.00 95.25 246 GLY A O 1
ATOM 1801 N N . SER A 1 247 ? 2.658 -11.886 7.930 1.00 95.50 247 SER A N 1
ATOM 1802 C CA . SER A 1 247 ? 2.959 -12.629 6.697 1.00 95.50 247 SER A CA 1
ATOM 1803 C C . SER A 1 247 ? 4.080 -13.660 6.897 1.00 95.50 247 SER A C 1
ATOM 1805 O O . SER A 1 247 ? 5.259 -13.311 7.024 1.00 95.50 247 SER A O 1
ATOM 1807 N N . ASP A 1 248 ? 3.714 -14.943 6.842 1.00 93.50 248 ASP A N 1
ATOM 1808 C CA . ASP A 1 248 ? 4.670 -16.056 6.857 1.00 93.50 248 ASP A CA 1
ATOM 1809 C C . ASP A 1 248 ? 5.555 -16.050 5.594 1.00 93.50 248 ASP A C 1
ATOM 1811 O O . ASP A 1 248 ? 6.726 -16.430 5.643 1.00 93.50 248 ASP A O 1
ATOM 1815 N N . ARG A 1 249 ? 5.034 -15.556 4.461 1.00 92.81 249 ARG A N 1
ATOM 1816 C CA . ARG A 1 249 ? 5.789 -15.435 3.206 1.00 92.81 249 ARG A CA 1
ATOM 1817 C C . ARG A 1 249 ? 6.893 -14.389 3.302 1.00 92.81 249 ARG A C 1
ATOM 1819 O O . ARG A 1 249 ? 8.027 -14.660 2.914 1.00 92.81 249 ARG A O 1
ATOM 1826 N N . ALA A 1 250 ? 6.579 -13.206 3.826 1.00 95.38 250 ALA A N 1
ATOM 1827 C CA . ALA A 1 250 ? 7.571 -12.162 4.049 1.00 95.38 250 ALA A CA 1
ATOM 1828 C C . ALA A 1 250 ? 8.622 -12.613 5.072 1.00 95.38 250 ALA A C 1
ATOM 1830 O O . ALA A 1 250 ? 9.810 -12.388 4.858 1.00 95.38 250 ALA A O 1
ATOM 1831 N N . ALA A 1 251 ? 8.204 -13.306 6.138 1.00 94.88 251 ALA A N 1
ATOM 1832 C CA . ALA A 1 251 ? 9.123 -13.879 7.118 1.00 94.88 251 ALA A CA 1
ATOM 1833 C C . ALA A 1 251 ? 10.088 -14.901 6.488 1.00 94.88 251 ALA A C 1
ATOM 1835 O O . ALA A 1 251 ? 11.283 -14.856 6.773 1.00 94.88 251 ALA A O 1
ATOM 1836 N N . ALA A 1 252 ? 9.600 -15.771 5.598 1.00 93.62 252 ALA A N 1
ATOM 1837 C CA . ALA A 1 252 ? 10.439 -16.730 4.878 1.00 93.62 252 ALA A CA 1
ATOM 1838 C C . ALA A 1 252 ? 11.456 -16.039 3.953 1.00 93.62 252 ALA A C 1
ATOM 1840 O O . ALA A 1 252 ? 12.639 -16.360 4.002 1.00 93.62 252 ALA A O 1
ATOM 1841 N N . LEU A 1 253 ? 11.027 -15.039 3.173 1.00 94.81 253 LEU A N 1
ATOM 1842 C CA . LEU A 1 253 ? 11.920 -14.267 2.293 1.00 94.81 253 LEU A CA 1
ATOM 1843 C C . LEU A 1 253 ? 12.978 -13.466 3.069 1.00 94.81 253 LEU A C 1
ATOM 1845 O O . LEU A 1 253 ? 14.078 -13.252 2.575 1.00 94.81 253 LEU A O 1
ATOM 1849 N N . LEU A 1 254 ? 12.657 -13.012 4.283 1.00 96.75 254 LEU A N 1
ATOM 1850 C CA . LEU A 1 254 ? 13.607 -12.326 5.163 1.00 96.75 254 LEU A CA 1
ATOM 1851 C C . LEU A 1 254 ? 14.607 -13.284 5.826 1.00 96.75 254 LEU A C 1
ATOM 1853 O O . LEU A 1 254 ? 15.658 -12.831 6.278 1.00 96.75 254 LEU A O 1
ATOM 1857 N N . ALA A 1 255 ? 14.288 -14.578 5.917 1.00 96.31 255 ALA A N 1
ATOM 1858 C CA . ALA A 1 255 ? 15.188 -15.585 6.471 1.00 96.31 255 ALA A CA 1
ATOM 1859 C C . ALA A 1 255 ? 16.309 -15.971 5.489 1.00 96.31 255 ALA A C 1
ATOM 1861 O O . ALA A 1 255 ? 17.402 -16.318 5.936 1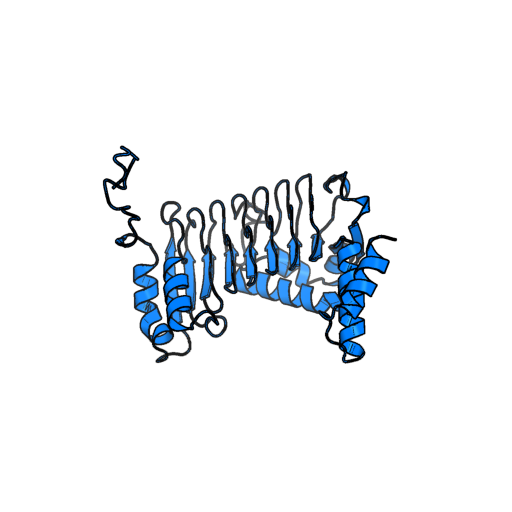.00 96.31 255 ALA A O 1
ATOM 1862 N N . ASP A 1 256 ? 16.060 -15.864 4.179 1.00 93.44 256 ASP A N 1
ATOM 1863 C CA . ASP A 1 256 ? 17.059 -16.035 3.122 1.00 93.44 256 ASP A CA 1
ATOM 1864 C C . ASP A 1 256 ? 17.013 -14.868 2.122 1.00 93.44 256 ASP A C 1
ATOM 1866 O O . ASP A 1 256 ? 16.359 -14.906 1.078 1.00 93.44 256 ASP A O 1
ATOM 1870 N N . GLU A 1 257 ? 17.749 -13.799 2.440 1.00 93.94 257 GLU A N 1
ATOM 1871 C CA . GLU A 1 257 ? 17.835 -12.633 1.558 1.00 93.94 257 GLU A CA 1
ATOM 1872 C C . GLU A 1 257 ? 18.490 -12.962 0.204 1.00 93.94 257 GLU A C 1
ATOM 1874 O O . GLU A 1 257 ? 18.243 -12.257 -0.775 1.00 93.94 257 GLU A O 1
ATOM 1879 N N . SER A 1 258 ? 19.320 -14.008 0.113 1.00 93.62 258 SER A N 1
ATOM 1880 C CA . SER A 1 258 ? 19.977 -14.362 -1.154 1.00 93.62 258 SER A CA 1
ATOM 1881 C C . SER A 1 258 ? 18.943 -14.859 -2.157 1.00 93.62 258 SER A C 1
ATOM 1883 O O . SER A 1 258 ? 18.904 -14.370 -3.288 1.00 93.62 258 SER A O 1
ATOM 1885 N N . GLU A 1 259 ? 18.047 -15.741 -1.709 1.00 92.12 259 GLU A N 1
ATOM 1886 C CA . GLU A 1 259 ? 16.922 -16.227 -2.508 1.00 92.12 259 GLU A CA 1
ATOM 1887 C C . GLU A 1 259 ? 16.008 -15.075 -2.960 1.00 92.12 259 GLU A C 1
ATOM 1889 O O . GLU A 1 259 ? 15.598 -15.017 -4.125 1.00 92.12 259 GLU A O 1
ATOM 1894 N N . LEU A 1 260 ? 15.732 -14.112 -2.072 1.00 95.69 260 LEU A N 1
ATOM 1895 C CA . LEU A 1 260 ? 14.961 -12.916 -2.415 1.00 95.69 260 LEU A CA 1
ATOM 1896 C C . LEU A 1 260 ? 15.597 -12.154 -3.588 1.00 95.69 260 LEU A C 1
ATOM 1898 O O . LEU A 1 260 ? 14.900 -11.800 -4.539 1.00 95.69 260 LEU A O 1
ATOM 1902 N N . TRP A 1 261 ? 16.906 -11.892 -3.544 1.00 97.12 261 TRP A N 1
ATOM 1903 C CA . TRP A 1 261 ? 17.576 -11.087 -4.572 1.00 97.12 261 TRP A CA 1
ATOM 1904 C C . TRP A 1 261 ? 17.722 -11.792 -5.918 1.00 97.12 261 TRP A C 1
ATOM 1906 O O . TRP A 1 261 ? 17.781 -11.111 -6.943 1.00 97.12 261 TRP A O 1
ATOM 1916 N N . GLU A 1 262 ? 17.764 -13.123 -5.936 1.00 96.69 262 GLU A N 1
ATOM 1917 C CA . GLU A 1 262 ? 17.783 -13.909 -7.174 1.00 96.69 262 GLU A CA 1
ATOM 1918 C C . GLU A 1 262 ? 16.428 -13.895 -7.892 1.00 96.69 262 GLU A C 1
ATOM 1920 O O . GLU A 1 262 ? 16.374 -13.907 -9.123 1.00 96.69 262 GLU A O 1
ATOM 1925 N N . ARG A 1 263 ? 15.334 -13.843 -7.127 1.00 97.44 263 ARG A N 1
ATOM 1926 C CA . ARG A 1 263 ? 13.963 -13.995 -7.636 1.00 97.44 263 ARG A CA 1
ATOM 1927 C C . ARG A 1 263 ? 13.231 -12.675 -7.850 1.00 97.44 263 ARG A C 1
ATOM 1929 O O . ARG A 1 263 ? 12.277 -12.617 -8.628 1.00 97.44 263 ARG A O 1
ATOM 1936 N N . LEU A 1 264 ? 13.641 -11.611 -7.162 1.00 98.19 264 LEU A N 1
ATOM 1937 C CA . LEU A 1 264 ? 12.968 -10.317 -7.209 1.00 98.19 264 LEU A CA 1
ATOM 1938 C C . LEU A 1 264 ? 13.482 -9.459 -8.374 1.00 98.19 264 LEU A C 1
ATOM 1940 O O . LEU A 1 264 ? 14.643 -9.049 -8.419 1.00 98.19 264 LEU A O 1
ATOM 1944 N N . SER A 1 265 ? 12.584 -9.135 -9.303 1.00 98.56 265 SER A N 1
ATOM 1945 C CA . SER A 1 265 ? 12.847 -8.209 -10.410 1.00 98.56 265 SER A CA 1
ATOM 1946 C C . SER A 1 265 ? 12.318 -6.814 -10.092 1.00 98.56 265 SER A C 1
ATOM 1948 O O . SER A 1 265 ? 11.193 -6.681 -9.618 1.00 98.56 265 SER A O 1
ATOM 1950 N N . ALA A 1 266 ? 13.089 -5.774 -10.402 1.00 98.44 266 ALA A N 1
ATOM 1951 C CA . ALA A 1 266 ? 12.640 -4.387 -10.413 1.00 98.44 266 ALA A CA 1
ATOM 1952 C C . ALA A 1 266 ? 12.198 -3.987 -11.830 1.00 98.44 266 ALA A C 1
ATOM 1954 O O . ALA A 1 266 ? 12.893 -4.277 -12.804 1.00 98.44 266 ALA A O 1
ATOM 1955 N N . ILE A 1 267 ? 11.052 -3.318 -11.940 1.00 98.25 267 ILE A N 1
ATOM 1956 C CA . ILE A 1 267 ? 10.457 -2.840 -13.191 1.00 98.25 267 ILE A CA 1
ATOM 1957 C C . ILE A 1 267 ? 10.150 -1.355 -13.024 1.00 98.25 267 ILE A C 1
ATOM 1959 O O . ILE A 1 267 ? 9.448 -0.967 -12.087 1.00 98.25 267 ILE A O 1
ATOM 1963 N N . ALA A 1 268 ? 10.648 -0.525 -13.933 1.00 97.69 268 ALA A N 1
ATOM 1964 C CA . ALA A 1 268 ? 10.312 0.894 -13.974 1.00 97.69 268 ALA A CA 1
ATOM 1965 C C . ALA A 1 268 ? 10.273 1.407 -15.424 1.00 97.69 268 ALA A C 1
ATOM 1967 O O . ALA A 1 268 ? 11.009 0.894 -16.272 1.00 97.69 268 ALA A O 1
ATOM 1968 N N . PRO A 1 269 ? 9.454 2.424 -15.741 1.00 97.50 269 PRO A N 1
ATOM 1969 C CA . PRO A 1 269 ? 9.503 3.083 -17.043 1.00 97.50 269 PRO A CA 1
ATOM 1970 C C . PRO A 1 269 ? 10.865 3.747 -17.262 1.00 97.50 269 PRO A C 1
ATOM 1972 O O . PRO A 1 269 ? 11.347 4.482 -16.400 1.00 97.50 269 PRO A O 1
ATOM 1975 N N . ARG A 1 270 ? 11.483 3.534 -18.427 1.00 95.62 270 ARG A N 1
ATOM 1976 C CA . ARG A 1 270 ? 12.792 4.122 -18.771 1.00 95.62 270 ARG A CA 1
ATOM 1977 C C . ARG A 1 270 ? 12.773 5.641 -18.669 1.00 95.62 270 ARG A C 1
ATOM 1979 O O . ARG A 1 270 ? 13.636 6.215 -18.018 1.00 95.62 270 ARG A O 1
ATOM 1986 N N . ALA A 1 271 ? 11.741 6.270 -19.234 1.00 92.88 271 ALA A N 1
ATOM 1987 C CA . ALA A 1 271 ? 11.562 7.718 -19.164 1.00 92.88 271 ALA A CA 1
ATOM 1988 C C . ALA A 1 271 ? 11.510 8.217 -17.711 1.00 92.88 271 ALA A C 1
ATOM 1990 O O . ALA A 1 271 ? 12.140 9.217 -17.387 1.00 92.88 271 ALA A O 1
ATOM 1991 N N . PHE A 1 272 ? 10.831 7.488 -16.818 1.00 92.75 272 PHE A N 1
ATOM 1992 C CA . PHE A 1 272 ? 10.800 7.814 -15.392 1.00 92.75 272 PHE A CA 1
ATOM 1993 C C . PHE A 1 272 ? 12.194 7.748 -14.758 1.00 92.75 272 PHE A C 1
ATOM 1995 O O . PHE A 1 272 ? 12.579 8.675 -14.053 1.00 92.75 272 PHE A O 1
ATOM 2002 N N . LEU A 1 273 ? 12.976 6.700 -15.039 1.00 92.12 273 LEU A N 1
ATOM 2003 C CA . LEU A 1 273 ? 14.344 6.578 -14.525 1.00 92.12 273 LEU A CA 1
ATOM 2004 C C . LEU A 1 273 ? 15.254 7.707 -15.028 1.00 92.12 273 LEU A C 1
ATOM 2006 O O . LEU A 1 273 ? 15.999 8.279 -14.234 1.00 92.12 273 LEU A O 1
ATOM 2010 N N . THR A 1 274 ? 15.162 8.067 -16.310 1.00 92.00 274 THR A N 1
ATOM 2011 C CA . THR A 1 274 ? 15.897 9.202 -16.891 1.00 92.00 274 THR A CA 1
ATOM 2012 C C . THR A 1 274 ? 15.520 10.513 -16.201 1.00 92.00 274 THR A C 1
ATOM 2014 O O . THR A 1 274 ? 16.406 11.248 -15.766 1.00 92.00 274 THR A O 1
ATOM 2017 N N . ILE A 1 275 ? 14.220 10.786 -16.044 1.00 90.50 275 ILE A N 1
ATOM 2018 C CA . ILE A 1 275 ? 13.715 11.988 -15.364 1.00 90.50 275 ILE A CA 1
ATOM 2019 C C . ILE A 1 275 ? 14.239 12.053 -13.926 1.00 90.50 275 ILE A C 1
ATOM 2021 O O . ILE A 1 275 ? 14.759 13.087 -13.510 1.00 90.50 275 ILE A O 1
ATOM 2025 N N . THR A 1 276 ? 14.132 10.958 -13.170 1.00 88.25 276 THR A N 1
ATOM 2026 C CA . THR A 1 276 ? 14.594 10.904 -11.777 1.00 88.25 276 THR A CA 1
ATOM 2027 C C . THR A 1 276 ? 16.098 11.144 -11.678 1.00 88.25 276 THR A C 1
ATOM 2029 O O . THR A 1 276 ? 16.516 11.981 -10.884 1.00 88.25 276 THR A O 1
ATOM 2032 N N . ALA A 1 277 ? 16.906 10.503 -12.526 1.00 88.81 277 ALA A N 1
ATOM 2033 C CA . ALA A 1 277 ? 18.357 10.685 -12.520 1.00 88.81 277 ALA A CA 1
ATOM 2034 C C . ALA A 1 277 ? 18.772 12.135 -12.832 1.00 88.81 277 ALA A C 1
ATOM 2036 O O . ALA A 1 277 ? 19.677 12.671 -12.191 1.00 88.81 277 ALA A O 1
ATOM 2037 N N . LEU A 1 278 ? 18.100 12.793 -13.783 1.00 89.31 278 LEU A N 1
ATOM 2038 C CA . LEU A 1 278 ? 18.362 14.198 -14.115 1.00 89.31 278 LEU A CA 1
ATOM 2039 C C . LEU A 1 278 ? 17.989 15.137 -12.962 1.00 89.31 278 LEU A C 1
ATOM 2041 O O . LEU A 1 278 ? 18.775 16.018 -12.613 1.00 89.31 278 LEU A O 1
ATOM 2045 N N . ARG A 1 279 ? 16.833 14.915 -12.323 1.00 89.00 279 ARG A N 1
ATOM 2046 C CA . ARG A 1 279 ? 16.399 15.697 -11.152 1.00 89.00 279 ARG A CA 1
ATOM 2047 C C . ARG A 1 279 ? 17.344 15.517 -9.962 1.00 89.00 279 ARG A C 1
ATOM 2049 O O . ARG A 1 279 ? 17.684 16.498 -9.306 1.00 89.00 279 ARG A O 1
ATOM 2056 N N . GLU A 1 280 ? 17.816 14.298 -9.707 1.00 88.44 280 GLU A N 1
ATOM 2057 C CA . GLU A 1 280 ? 18.812 14.017 -8.663 1.00 88.44 280 GLU A CA 1
ATOM 2058 C C . GLU A 1 280 ? 20.165 14.673 -8.966 1.00 88.44 280 GLU A C 1
ATOM 2060 O O . GLU A 1 280 ? 20.784 15.258 -8.075 1.00 88.44 280 GLU A O 1
ATOM 2065 N N . ALA A 1 281 ? 20.611 14.640 -10.225 1.00 88.75 281 ALA A N 1
ATOM 2066 C CA . ALA A 1 281 ? 21.839 15.306 -10.645 1.00 88.75 281 ALA A CA 1
ATOM 2067 C C . ALA A 1 281 ? 21.744 16.833 -10.495 1.00 88.75 281 ALA A C 1
ATOM 2069 O O . ALA A 1 281 ? 22.704 17.451 -10.037 1.00 88.75 281 ALA A O 1
ATOM 2070 N N . ALA A 1 282 ? 20.599 17.437 -10.830 1.00 88.62 282 ALA A N 1
ATOM 2071 C CA . ALA A 1 282 ? 20.341 18.860 -10.609 1.00 88.62 282 ALA A CA 1
ATOM 2072 C C . ALA A 1 282 ? 20.384 19.214 -9.113 1.00 88.62 282 ALA A C 1
ATOM 2074 O O . ALA A 1 282 ? 21.122 20.116 -8.711 1.00 88.62 282 ALA A O 1
ATOM 2075 N N . ALA A 1 283 ? 19.700 18.434 -8.268 1.00 88.19 283 ALA A N 1
ATOM 2076 C CA . ALA A 1 283 ? 19.738 18.615 -6.816 1.00 88.19 283 ALA A CA 1
ATOM 2077 C C . ALA A 1 283 ? 21.170 18.519 -6.255 1.00 88.19 283 ALA A C 1
ATOM 2079 O O . ALA A 1 283 ? 21.569 19.333 -5.423 1.00 88.19 283 ALA A O 1
ATOM 2080 N N . ALA A 1 284 ? 21.975 17.568 -6.741 1.00 90.12 284 ALA A N 1
ATOM 2081 C CA . ALA A 1 284 ? 23.373 17.407 -6.336 1.00 90.12 284 ALA A CA 1
ATOM 2082 C C . ALA A 1 284 ? 24.270 18.587 -6.760 1.00 90.12 284 ALA A C 1
ATOM 2084 O O . ALA A 1 284 ? 25.278 18.857 -6.105 1.00 90.12 284 ALA A O 1
ATOM 2085 N N . ARG A 1 285 ? 23.898 19.312 -7.823 1.00 92.00 285 ARG A N 1
ATOM 2086 C CA . ARG A 1 285 ? 24.533 20.577 -8.237 1.00 92.00 285 ARG A CA 1
ATOM 2087 C C . ARG A 1 285 ? 24.011 21.798 -7.466 1.00 92.00 285 ARG A C 1
ATOM 2089 O O . ARG A 1 285 ? 24.555 22.886 -7.633 1.00 92.00 285 ARG A O 1
ATOM 2096 N N . GLY A 1 286 ? 23.000 21.632 -6.610 1.00 90.44 286 GLY A N 1
ATOM 2097 C CA . GLY A 1 286 ? 22.342 22.722 -5.884 1.00 90.44 286 GLY A CA 1
ATOM 2098 C C . GLY A 1 286 ? 21.328 23.506 -6.725 1.00 90.44 286 GLY A C 1
ATOM 2099 O O . GLY A 1 286 ? 20.952 24.614 -6.346 1.00 90.44 286 GLY A O 1
ATOM 2100 N N . GLU A 1 287 ? 20.905 22.957 -7.863 1.00 91.19 287 GLU A N 1
ATOM 2101 C CA . GLU A 1 287 ? 19.850 23.516 -8.709 1.00 91.19 287 GLU A CA 1
ATOM 2102 C C . GLU A 1 287 ? 18.473 23.063 -8.207 1.00 91.19 287 GLU A C 1
ATOM 2104 O O . GLU A 1 287 ? 18.333 21.984 -7.630 1.00 91.19 287 GLU A O 1
ATOM 2109 N N . ASP A 1 288 ? 17.445 23.881 -8.444 1.00 87.06 288 ASP A N 1
ATOM 2110 C CA . ASP A 1 288 ? 16.055 23.479 -8.220 1.00 87.06 288 ASP A CA 1
ATOM 2111 C C . ASP A 1 288 ? 15.656 22.425 -9.275 1.00 87.06 288 ASP A C 1
ATOM 2113 O O . ASP A 1 288 ? 15.633 22.754 -10.467 1.00 87.06 288 ASP A O 1
ATOM 2117 N N . PRO A 1 289 ? 15.332 21.176 -8.882 1.00 83.19 289 PRO A N 1
ATOM 2118 C CA . PRO A 1 289 ? 14.967 20.110 -9.816 1.00 83.19 289 PRO A CA 1
ATOM 2119 C C . PRO A 1 289 ? 13.694 20.386 -10.620 1.00 83.19 289 PRO A C 1
ATOM 2121 O O . PRO A 1 289 ? 13.433 19.675 -11.590 1.00 83.19 289 PRO A O 1
ATOM 2124 N N . ASP A 1 290 ? 12.899 21.376 -10.209 1.00 84.31 290 ASP A N 1
ATOM 2125 C CA . ASP A 1 290 ? 11.672 21.794 -10.885 1.00 84.31 290 ASP A CA 1
ATOM 2126 C C . ASP A 1 290 ? 11.857 23.080 -11.710 1.00 84.31 290 ASP A C 1
ATOM 2128 O O . ASP A 1 290 ? 10.895 23.599 -12.286 1.00 84.31 290 ASP A O 1
ATOM 2132 N N . ALA A 1 291 ? 13.089 23.589 -11.826 1.00 84.94 291 ALA A N 1
ATOM 2133 C CA . ALA A 1 291 ? 13.398 24.741 -12.660 1.00 84.94 291 ALA A CA 1
ATOM 2134 C C . ALA A 1 291 ? 13.214 24.440 -14.157 1.00 84.94 291 ALA A C 1
ATOM 2136 O O . ALA A 1 291 ? 13.532 23.359 -14.649 1.00 84.94 291 ALA A O 1
ATOM 2137 N N . ASN A 1 292 ? 12.796 25.454 -14.925 1.00 85.12 292 ASN A N 1
ATOM 2138 C CA . ASN A 1 292 ? 12.601 25.343 -16.379 1.00 85.12 292 ASN A CA 1
ATOM 2139 C C . ASN A 1 292 ? 13.838 24.817 -17.132 1.00 85.12 292 ASN A C 1
ATOM 2141 O O . ASN A 1 292 ? 13.688 24.137 -18.142 1.00 85.12 292 ASN A O 1
ATOM 2145 N N . ALA A 1 293 ? 15.050 25.131 -16.662 1.00 83.94 293 ALA A N 1
ATOM 2146 C CA . ALA A 1 293 ? 16.286 24.635 -17.267 1.00 83.94 293 ALA A CA 1
ATOM 2147 C C . ALA A 1 293 ? 16.396 23.104 -17.157 1.00 83.94 293 ALA A C 1
ATOM 2149 O O . ALA A 1 293 ? 16.623 22.440 -18.164 1.00 83.94 293 ALA A O 1
ATOM 2150 N N . VAL A 1 294 ? 16.123 22.551 -15.971 1.00 82.88 294 VAL A N 1
ATOM 2151 C CA . VAL A 1 294 ? 16.109 21.102 -15.720 1.00 82.88 294 VAL A CA 1
ATOM 2152 C C . VAL A 1 294 ? 14.984 20.429 -16.513 1.00 82.88 294 VAL A C 1
ATOM 2154 O O . VAL A 1 294 ? 15.184 19.365 -17.093 1.00 82.88 294 VAL A O 1
ATOM 2157 N N . TRP A 1 295 ? 13.815 21.071 -16.631 1.00 83.00 295 TRP A N 1
ATOM 2158 C CA . TRP A 1 295 ? 12.732 20.566 -17.483 1.00 83.00 295 TRP A CA 1
ATOM 2159 C C . TRP A 1 295 ? 13.103 20.513 -18.965 1.00 83.00 295 TRP A C 1
ATOM 2161 O O . TRP A 1 295 ? 12.735 19.553 -19.638 1.00 83.00 295 TRP A O 1
ATOM 2171 N N . ASN A 1 296 ? 13.844 21.495 -19.482 1.00 84.88 296 ASN A N 1
ATOM 2172 C CA . ASN A 1 296 ? 14.325 21.451 -20.863 1.00 84.88 296 ASN A CA 1
ATOM 2173 C C . ASN A 1 296 ? 15.298 20.280 -21.077 1.00 84.88 296 ASN A C 1
ATOM 2175 O O . ASN A 1 296 ? 15.123 19.534 -22.037 1.00 84.88 296 ASN A O 1
ATOM 2179 N N . GLU A 1 297 ? 16.243 20.059 -20.154 1.00 84.12 297 GLU A N 1
ATOM 2180 C CA . GLU A 1 297 ? 17.152 18.898 -20.188 1.00 84.12 297 GLU A CA 1
ATOM 2181 C C . GLU A 1 297 ? 16.377 17.571 -20.183 1.00 84.12 297 GLU A C 1
ATOM 2183 O O . GLU A 1 297 ? 16.655 16.665 -20.969 1.00 84.12 297 GLU A O 1
ATOM 2188 N N . ILE A 1 298 ? 15.357 17.466 -19.327 1.00 82.19 298 ILE A N 1
ATOM 2189 C CA . ILE A 1 298 ? 14.464 16.305 -19.258 1.00 82.19 298 ILE A CA 1
ATOM 2190 C C . ILE A 1 298 ? 13.750 16.073 -20.592 1.00 82.19 298 ILE A C 1
ATOM 2192 O O . ILE A 1 298 ? 13.688 14.937 -21.069 1.00 82.19 298 ILE A O 1
ATOM 2196 N N . MET A 1 299 ? 13.189 17.123 -21.192 1.00 81.88 299 MET A N 1
ATOM 2197 C CA . MET A 1 299 ? 12.455 17.011 -22.452 1.00 81.88 299 MET A CA 1
ATOM 2198 C C . MET A 1 299 ? 13.373 16.572 -23.593 1.00 81.88 299 MET A C 1
ATOM 2200 O O . MET A 1 299 ? 12.994 15.678 -24.349 1.00 81.88 299 MET A O 1
ATOM 2204 N N . GLU A 1 300 ? 14.588 17.122 -23.673 1.00 83.56 300 GLU A N 1
ATOM 2205 C CA . GLU A 1 300 ? 15.607 16.701 -24.644 1.00 83.56 300 GLU A CA 1
ATOM 2206 C C . GLU A 1 300 ? 15.994 15.226 -24.466 1.00 83.56 300 GLU A C 1
ATOM 2208 O O . GLU A 1 300 ? 16.072 14.488 -25.447 1.00 83.56 300 GLU A O 1
ATOM 2213 N N . ALA A 1 301 ? 16.167 14.764 -23.225 1.00 80.12 301 ALA A N 1
ATOM 2214 C CA . ALA A 1 301 ? 16.574 13.389 -22.930 1.00 80.12 301 ALA A CA 1
ATOM 2215 C C . ALA A 1 301 ? 15.462 12.338 -23.114 1.00 80.12 301 ALA A C 1
ATOM 2217 O O . ALA A 1 301 ? 15.760 11.154 -23.255 1.00 80.12 301 ALA A O 1
ATOM 2218 N N . THR A 1 302 ? 14.188 12.740 -23.072 1.00 75.44 302 THR A N 1
ATOM 2219 C CA . THR A 1 302 ? 13.031 11.821 -23.126 1.00 75.44 302 THR A CA 1
ATOM 2220 C C . THR A 1 302 ? 12.326 11.776 -24.482 1.00 75.44 302 THR A C 1
ATOM 2222 O O . THR A 1 302 ? 11.565 10.841 -24.724 1.00 75.44 302 THR A O 1
ATOM 2225 N N . HIS A 1 303 ? 12.572 12.754 -25.360 1.00 67.19 303 HIS A N 1
ATOM 2226 C CA . HIS A 1 303 ? 12.014 12.819 -26.720 1.00 67.19 303 HIS A CA 1
ATOM 2227 C C . HIS A 1 303 ? 13.035 12.470 -27.823 1.00 67.19 303 HIS A C 1
ATOM 2229 O O . HIS A 1 303 ? 12.687 12.543 -29.004 1.00 67.19 303 HIS A O 1
ATOM 2235 N N . GLY A 1 304 ? 14.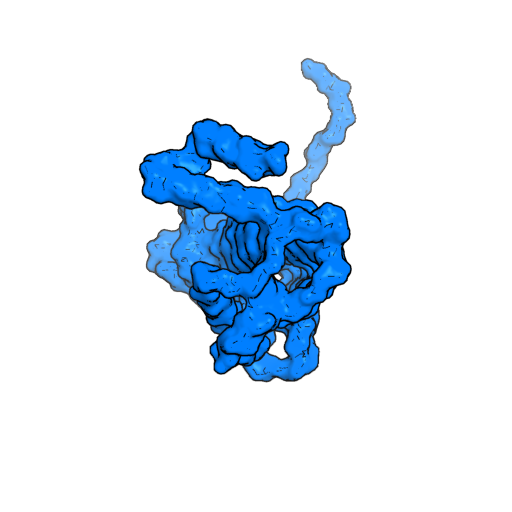275 12.136 -27.442 1.00 48.88 304 GLY A N 1
ATOM 2236 C CA . GLY A 1 304 ? 15.360 11.710 -28.336 1.00 48.88 304 GLY A CA 1
ATOM 2237 C C . GLY A 1 304 ? 15.367 10.222 -28.664 1.00 48.88 304 GLY A C 1
ATOM 2238 O O . GLY A 1 304 ? 14.835 9.422 -27.862 1.00 48.88 304 GLY A O 1
#

Foldseek 3Di:
DDPDPDDDPPDDDDPVVVPAPCPVLLVQLVCLLVVVDQADEEEEEDEQVNALHQVVVQVSQCVSVVNQGHAARRYEYEYEYEAHEQACAQRAAHYAYFYQAAYEYAAHHQPHHYHYAYANAAPDDPVQQQAERYEECYNPLHQEHEYAYRHEYEYAACAQAEAYEYEYQEYEANYNALHAEHEYEHNYYYYACHCHNPNWYKYKYFQDDLRRHRPVCSVQKDKAQDDPVCLVVVLVSLVVNCVRHVRPSSVVCNVPVVSVRVGIMMMTGPLHVLLVVLLVVCVVVVHHSPDPVSVVVSCVVNVD